Protein AF-A0ABD2MEM7-F1 (afdb_monomer)

Secondary structure (DSSP, 8-state):
--------------PPPPPPPPP-TT--EE---EETTEE---EESSHHHHHHHHHHHS-TTTTT-SEE--STT---EESSHHHHHHHIIIIIS--PPP---PPP----------------S-----------STT-----------S--------------SS----------SSS---EEEEEE--STTTT-EEE-S-B-HHHHHHHHHHHHHHHHHHHHH-TT--HHHH-EEEEEEPTT--B-SGGGHHHHHHHHHHHHHTPPPPS-----------

Nearest PDB structures (foldseek):
  9cc3-assembly1_F  TM=8.478E-01  e=7.680E-07  Homo sapiens
  9cc3-assembly1_E  TM=9.075E-01  e=2.668E-06  Homo sapiens
  9cc3-assembly1_A  TM=9.114E-01  e=4.507E-06  Homo sapiens
  7p09-assembly1_B  TM=8.814E-01  e=4.221E-06  Homo sapiens
  6wys-assembly1_A  TM=8.837E-01  e=1.906E-05  Homo sapiens

Mean predicted aligned error: 18.15 Å

Sequence (279 aa):
MHRAHRRRIEGTLSLPPPAHAPVDPARPFVCHLQRGSELCRAPFRTEHALTTHQGIVHTADERGSPFRCPVPGCLFGSNTERNCERHVQAVHGGFSPPVICLPGEALVMSAVEEGQHFVGDTIVIQARVQRRTKNVDRLTLVGQYDEYATVVLMLQRRGCNGGSCGMGALQLFVGSTFVMEAQVSRRTKNVGRLTLLSTFDEEATTATQNAYVAAFRVLRAQEPENSFFDHNKVVMRTRPGEGCKMGSCGLAAFAAFLSLARGVPLPEKAMSGAIDGVG

Solvent-accessible surface area (backbone atoms only — not comparable to full-atom values): 18351 Å² total; per-residue (Å²): 139,85,86,84,82,80,81,84,82,86,77,80,79,78,72,77,78,78,79,78,74,84,78,51,83,79,27,76,36,60,43,69,47,51,58,88,95,41,68,44,68,60,66,21,74,40,65,70,57,40,55,51,44,47,67,72,77,42,44,19,72,53,64,68,35,84,29,57,45,89,53,89,91,52,59,54,45,23,91,42,61,73,59,30,54,51,45,43,44,73,77,67,36,81,73,68,77,66,81,78,78,73,79,77,86,83,81,90,87,80,91,84,83,90,85,90,87,87,84,77,101,74,86,86,83,85,83,78,90,79,88,72,78,91,90,66,93,77,88,83,86,87,85,87,79,76,90,91,80,88,87,88,81,84,83,79,81,81,80,79,94,73,81,91,81,88,82,76,84,71,71,59,73,81,75,98,63,68,49,72,47,66,44,79,46,92,54,85,77,59,49,56,32,69,44,79,59,60,63,52,41,73,52,23,45,49,11,42,51,31,11,51,52,50,32,50,53,51,41,45,74,76,37,71,86,61,53,50,60,68,72,29,16,40,35,39,28,41,49,91,92,44,61,46,84,45,33,42,46,3,43,38,44,21,52,42,48,45,24,65,66,68,73,43,76,77,73,88,62,70,64,72,32,65,38,74,76,79,126

Foldseek 3Di:
DDDDDDDDDPDDPDDDDPPDDDQDPQFNDFAQFDDPPDGGGDTHNDPVVNVVCCQPVPFCVSVVAPADQPDPPDRHGDVDNVVSVVCCCVPPVQDDDAPAPDDPDDDDDDDDDDDDDDDDDDDDDDDDDDDDDDDDDDDDDDDDDDDDDDDDDDPDDPDDDDDDDDDAFADDDDDLDWGKGKDWDQDQPDQLEEYEDEQEDPLCSVLLVLLLVVLVVVCCVVPVVQCQNRNTYMYMYIDVVSYDHHQQCNVVSNVNNNCVSVVNHDPRDDGTGGRPRDD

pLDDT: mean 70.34, std 26.76, range [24.33, 97.5]

Organism: NCBI:txid157864

InterPro domains:
  IPR013087 Zinc finger C2H2-type [PS50157] (29-63)
  IPR014721 Small ribosomal subunit protein uS5 domain 2-type fold, subgroup [G3DSA:3.30.230.10] (160-279)

Structure (mmCIF, N/CA/C/O backbone):
data_AF-A0ABD2MEM7-F1
#
_entry.id   AF-A0ABD2MEM7-F1
#
loop_
_atom_site.group_PDB
_atom_site.id
_atom_site.type_symbol
_atom_site.label_atom_id
_atom_site.label_alt_id
_atom_site.label_comp_id
_atom_site.label_asym_id
_atom_site.label_entity_id
_atom_site.label_seq_id
_atom_site.pdbx_PDB_ins_code
_atom_site.Cartn_x
_atom_site.Cartn_y
_atom_site.Cartn_z
_atom_site.occupancy
_atom_site.B_iso_or_equiv
_atom_site.auth_seq_id
_atom_site.auth_comp_id
_atom_site.auth_asym_id
_atom_site.auth_atom_id
_atom_site.pdbx_PDB_model_num
ATOM 1 N N . MET A 1 1 ? -63.107 50.938 32.380 1.00 41.91 1 MET A N 1
ATOM 2 C CA . MET A 1 1 ? -62.711 49.590 31.909 1.00 41.91 1 MET A CA 1
ATOM 3 C C . MET A 1 1 ? -61.224 49.392 32.189 1.00 41.91 1 MET A C 1
ATOM 5 O O . MET A 1 1 ? -60.430 50.064 31.549 1.00 41.91 1 MET A O 1
ATOM 9 N N . HIS A 1 2 ? -60.832 48.515 33.119 1.00 38.25 2 HIS A N 1
ATOM 10 C CA . HIS A 1 2 ? -59.414 48.201 33.367 1.00 38.25 2 HIS A CA 1
ATOM 11 C C . HIS A 1 2 ? -59.126 46.736 33.022 1.00 38.25 2 HIS A C 1
ATOM 13 O O . HIS A 1 2 ? -59.725 45.832 33.599 1.00 38.25 2 HIS A O 1
ATOM 19 N N . ARG A 1 3 ? -58.214 46.499 32.070 1.00 45.44 3 ARG A N 1
ATOM 20 C CA . ARG A 1 3 ? -57.712 45.155 31.745 1.00 45.44 3 ARG A CA 1
ATOM 21 C C . ARG A 1 3 ? -56.568 44.799 32.694 1.00 45.44 3 ARG A C 1
ATOM 23 O O . ARG A 1 3 ? -55.526 45.448 32.671 1.00 45.44 3 ARG A O 1
ATOM 30 N N . ALA A 1 4 ? -56.748 43.754 33.495 1.00 49.12 4 ALA A N 1
ATOM 31 C CA . ALA A 1 4 ? -55.691 43.217 34.345 1.00 49.12 4 ALA A CA 1
ATOM 32 C C . ALA A 1 4 ? -54.714 42.359 33.518 1.00 49.12 4 ALA A C 1
ATOM 34 O O . ALA A 1 4 ? -55.082 41.295 33.017 1.00 49.12 4 ALA A O 1
ATOM 35 N N . HIS A 1 5 ? -53.458 42.795 33.400 1.00 48.34 5 HIS A N 1
ATOM 36 C CA . HIS A 1 5 ? -52.389 41.983 32.813 1.00 48.34 5 HIS A CA 1
ATOM 37 C C . HIS A 1 5 ? -51.949 40.886 33.794 1.00 48.34 5 HIS A C 1
ATOM 39 O O . HIS A 1 5 ? -51.222 41.150 34.752 1.00 48.34 5 HIS A O 1
ATOM 45 N N . ARG A 1 6 ? -52.336 39.632 33.530 1.00 52.81 6 ARG A N 1
ATOM 46 C CA . ARG A 1 6 ? -51.718 38.469 34.185 1.00 52.81 6 ARG A CA 1
ATOM 47 C C . ARG A 1 6 ? -50.296 38.291 33.645 1.00 52.81 6 ARG A C 1
ATOM 49 O O . ARG A 1 6 ? -50.125 37.943 32.480 1.00 52.81 6 ARG A O 1
ATOM 56 N N . ARG A 1 7 ? -49.279 38.512 34.484 1.00 55.44 7 ARG A N 1
ATOM 57 C CA . ARG A 1 7 ? -47.896 38.121 34.168 1.00 55.44 7 ARG A CA 1
ATOM 58 C C . ARG A 1 7 ? -47.779 36.600 34.287 1.00 55.44 7 ARG A C 1
ATOM 60 O O . ARG A 1 7 ? -48.081 36.045 35.340 1.00 55.44 7 ARG A O 1
ATOM 67 N N . ARG A 1 8 ? -47.359 35.935 33.211 1.00 58.75 8 ARG A N 1
ATOM 68 C CA . ARG A 1 8 ? -47.038 34.504 33.209 1.00 58.75 8 ARG A CA 1
ATOM 69 C C . ARG A 1 8 ? -45.629 34.347 33.782 1.00 58.75 8 ARG A C 1
ATOM 71 O O . ARG A 1 8 ? -44.685 34.877 33.207 1.00 58.75 8 ARG A O 1
ATOM 78 N N . ILE A 1 9 ? -45.501 33.688 34.930 1.00 52.19 9 ILE A N 1
ATOM 79 C CA . ILE A 1 9 ? -44.200 33.367 35.525 1.00 52.19 9 ILE A CA 1
ATOM 80 C C . ILE A 1 9 ? -43.818 31.979 35.017 1.00 52.19 9 ILE A C 1
ATOM 82 O O . ILE A 1 9 ? -44.353 30.975 35.483 1.00 52.19 9 ILE A O 1
ATOM 86 N N . GLU A 1 10 ? -42.931 31.926 34.028 1.00 54.84 10 GLU A N 1
ATOM 87 C CA . GLU A 1 10 ? -42.377 30.673 33.514 1.00 54.84 10 GLU A CA 1
ATOM 88 C C . GLU A 1 10 ? -41.193 30.269 34.402 1.00 54.84 10 GLU A C 1
ATOM 90 O O . GLU A 1 10 ? -40.049 30.654 34.182 1.00 54.84 10 GLU A O 1
ATOM 95 N N . GLY A 1 11 ? -41.507 29.559 35.490 1.00 50.97 11 GLY A N 1
ATOM 96 C CA . GLY A 1 11 ? -40.520 29.047 36.435 1.00 50.97 11 GLY A CA 1
ATOM 97 C C . GLY A 1 11 ? -39.860 27.774 35.915 1.00 50.97 11 GLY A C 1
ATOM 98 O O . GLY A 1 11 ? -40.415 26.686 36.064 1.00 50.97 11 GLY A O 1
ATOM 99 N N . THR A 1 12 ? -38.672 27.899 35.327 1.00 50.09 12 THR A N 1
ATOM 100 C CA . THR A 1 12 ? -37.869 26.752 34.885 1.00 50.09 12 THR A CA 1
ATOM 101 C C . THR A 1 12 ? -37.338 25.982 36.097 1.00 50.09 12 THR A C 1
ATOM 103 O O . THR A 1 12 ? -36.385 26.405 36.749 1.00 50.09 12 THR A O 1
ATOM 106 N N . LEU A 1 13 ? -37.953 24.839 36.410 1.00 44.22 13 LEU A N 1
ATOM 107 C CA . LEU A 1 13 ? -37.459 23.915 37.431 1.00 44.22 13 LEU A CA 1
ATOM 108 C C . LEU A 1 13 ? -36.188 23.217 36.926 1.00 44.22 13 LEU A C 1
ATOM 110 O O . LEU A 1 13 ? -36.263 22.190 36.252 1.00 44.22 13 LEU A O 1
ATOM 114 N N . SER A 1 14 ? -35.018 23.763 37.264 1.00 50.91 14 SER A N 1
ATOM 115 C CA . SER A 1 14 ? -33.750 23.043 37.113 1.00 50.91 14 SER A CA 1
ATOM 116 C C . SER A 1 14 ? -33.772 21.793 37.986 1.00 50.91 14 SER A C 1
ATOM 118 O O . SER A 1 14 ? -33.697 21.881 39.213 1.00 50.91 14 SER A O 1
ATOM 120 N N . LEU A 1 15 ? -33.858 20.624 37.351 1.00 54.31 15 LEU A N 1
ATOM 121 C CA . LEU A 1 15 ? -33.596 19.357 38.024 1.00 54.31 15 LEU A CA 1
ATOM 122 C C . LEU A 1 15 ? -32.158 19.370 38.574 1.00 54.31 15 LEU A C 1
ATOM 124 O O . LEU A 1 15 ? -31.258 19.872 37.892 1.00 54.31 15 LEU A O 1
ATOM 128 N N . PRO A 1 16 ? -31.915 18.830 39.783 1.00 71.50 16 PRO A N 1
ATOM 129 C CA . PRO A 1 16 ? -30.556 18.679 40.285 1.00 71.50 16 PRO A CA 1
ATOM 130 C C . PRO A 1 16 ? -29.744 17.808 39.311 1.00 71.50 16 PRO A C 1
ATOM 132 O O . PRO A 1 16 ? -30.301 16.872 38.726 1.00 71.50 16 PRO A O 1
ATOM 135 N N . PRO A 1 17 ? -28.443 18.094 39.113 1.00 66.12 17 PRO A N 1
ATOM 136 C CA . PRO A 1 17 ? -27.613 17.312 38.207 1.00 66.12 17 PRO A CA 1
ATOM 137 C C . PRO A 1 17 ? -27.628 15.832 38.624 1.00 66.12 17 PRO A C 1
ATOM 139 O O . PRO A 1 17 ? -27.595 15.538 39.824 1.00 66.12 17 PRO A O 1
ATOM 142 N N . PRO A 1 18 ? -27.688 14.889 37.665 1.00 68.56 18 PRO A N 1
ATOM 143 C CA . PRO A 1 18 ? -27.765 13.470 37.978 1.00 68.56 18 PRO A CA 1
ATOM 144 C C . PRO A 1 18 ? -26.542 13.057 38.797 1.00 68.56 18 PRO A C 1
ATOM 146 O O . PRO A 1 18 ? -25.407 13.314 38.389 1.00 68.56 18 PRO A O 1
ATOM 149 N N . ALA A 1 19 ? -26.787 12.414 39.943 1.00 72.75 19 ALA A N 1
ATOM 150 C CA . ALA A 1 19 ? -25.736 11.976 40.851 1.00 72.75 19 ALA A CA 1
ATOM 151 C C . ALA A 1 19 ? -24.664 11.183 40.088 1.00 72.75 19 ALA A C 1
ATOM 153 O O . ALA A 1 19 ? -24.972 10.239 39.354 1.00 72.75 19 ALA A O 1
ATOM 154 N N . HIS A 1 20 ? -23.403 11.591 40.239 1.00 70.94 20 HIS A N 1
ATOM 155 C CA . HIS A 1 20 ? -22.287 10.915 39.590 1.00 70.94 20 HIS A CA 1
ATOM 156 C C . HIS A 1 20 ? -22.245 9.454 40.049 1.00 70.94 20 HIS A C 1
ATOM 158 O O . HIS A 1 20 ? -22.280 9.173 41.247 1.00 70.94 20 HIS A O 1
ATOM 164 N N . ALA A 1 21 ? -22.179 8.526 39.091 1.00 72.00 21 ALA A N 1
ATOM 165 C CA . ALA A 1 21 ? -22.025 7.111 39.401 1.00 72.00 21 ALA A CA 1
ATOM 166 C C . ALA A 1 21 ? -20.746 6.904 40.238 1.00 72.00 21 ALA A C 1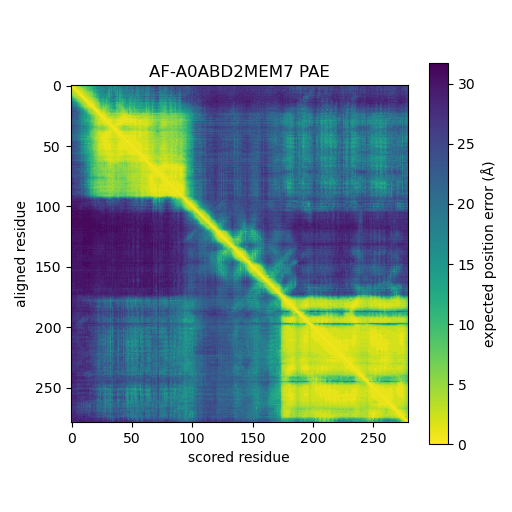
ATOM 168 O O . ALA A 1 21 ? -19.737 7.557 39.949 1.00 72.00 21 ALA A O 1
ATOM 169 N N . PRO A 1 22 ? -20.767 6.027 41.260 1.00 76.94 22 PRO A N 1
ATOM 170 C CA . PRO A 1 22 ? -19.609 5.805 42.115 1.00 76.94 22 PRO A CA 1
ATOM 171 C C . PRO A 1 22 ? -18.414 5.343 41.276 1.00 76.94 22 PRO A C 1
ATOM 173 O O . PRO A 1 22 ? -18.514 4.390 40.501 1.00 76.94 22 PRO A O 1
ATOM 176 N N . VAL A 1 23 ? -17.287 6.042 41.420 1.00 81.75 23 VAL A N 1
ATOM 177 C CA . VAL A 1 23 ? -16.048 5.725 40.704 1.00 81.75 23 VAL A CA 1
ATOM 178 C C . VAL A 1 23 ? -15.498 4.406 41.244 1.00 81.75 23 VAL A C 1
ATOM 180 O O . VAL A 1 23 ? -15.212 4.300 42.435 1.00 81.75 23 VAL A O 1
ATOM 183 N N . ASP A 1 24 ? -15.339 3.408 40.372 1.00 88.56 24 ASP A N 1
ATOM 184 C CA . ASP A 1 24 ? -14.645 2.158 40.700 1.00 88.56 24 ASP A CA 1
ATOM 185 C C . ASP A 1 24 ? -13.180 2.485 41.057 1.00 88.56 24 ASP A C 1
ATOM 187 O O . ASP A 1 24 ? -12.435 2.929 40.176 1.00 88.56 24 ASP A O 1
ATOM 191 N N . 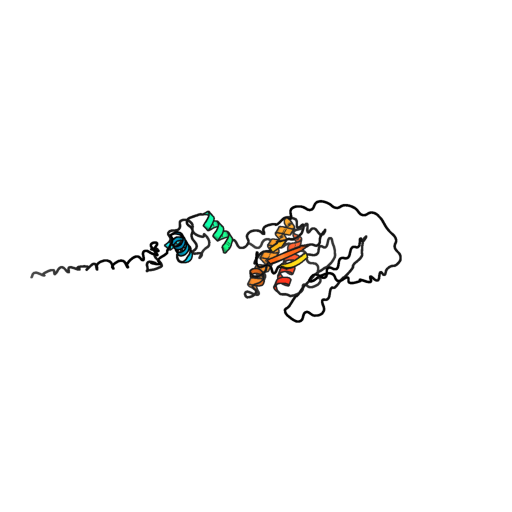PRO A 1 25 ? -12.724 2.276 42.310 1.00 91.06 25 PRO A N 1
ATOM 192 C CA . PRO A 1 25 ? -11.354 2.598 42.707 1.00 91.06 25 PRO A CA 1
ATOM 193 C C . PRO A 1 25 ? -10.309 1.746 41.971 1.00 91.06 25 PRO A C 1
ATOM 195 O O . PRO A 1 25 ? -9.148 2.143 41.894 1.00 91.06 25 PRO A O 1
ATOM 198 N N . ALA A 1 26 ? -10.695 0.611 41.374 1.00 94.69 26 ALA A N 1
ATOM 199 C CA . ALA A 1 26 ? -9.817 -0.167 40.505 1.00 94.69 26 ALA A CA 1
ATOM 200 C C . ALA A 1 26 ? -9.675 0.433 39.090 1.00 94.69 26 ALA A C 1
ATOM 202 O O . ALA A 1 26 ? -8.865 -0.063 38.303 1.00 94.69 26 ALA A O 1
ATOM 203 N N . ARG A 1 27 ? -10.464 1.458 38.733 1.00 94.25 27 ARG A N 1
ATOM 204 C CA . ARG A 1 27 ? -10.484 2.113 37.413 1.00 94.25 27 ARG A CA 1
ATOM 205 C C . ARG A 1 27 ? -10.678 3.641 37.516 1.00 94.25 27 ARG A C 1
ATOM 207 O O . ARG A 1 27 ? -11.672 4.165 37.009 1.00 94.25 27 ARG A O 1
ATOM 214 N N . PRO A 1 28 ? -9.738 4.374 38.139 1.00 95.38 28 PRO A N 1
ATOM 215 C CA . PRO A 1 28 ? -9.916 5.798 38.433 1.00 95.38 28 PRO A CA 1
ATOM 216 C C . PRO A 1 28 ? -9.895 6.708 37.191 1.00 95.38 28 PRO A C 1
ATOM 218 O O . PRO A 1 28 ? -10.312 7.860 37.277 1.00 95.38 28 PRO A O 1
ATOM 221 N N . PHE A 1 29 ? -9.424 6.225 36.036 1.00 96.75 29 PHE A N 1
ATOM 222 C CA . PHE A 1 29 ? -9.315 7.017 34.809 1.00 96.75 29 PHE A CA 1
ATOM 223 C C . PHE A 1 29 ? -10.563 6.832 33.945 1.00 96.75 29 PHE A C 1
ATOM 225 O O . PHE A 1 29 ? -10.752 5.770 33.355 1.00 96.75 29 PHE A O 1
ATOM 232 N N . VAL A 1 30 ? -11.410 7.852 33.833 1.00 95.81 30 VAL A N 1
ATOM 233 C CA . VAL A 1 30 ? -12.661 7.780 33.062 1.00 95.81 30 VAL A CA 1
ATOM 234 C C . VAL A 1 30 ? -12.564 8.683 31.833 1.00 95.81 30 VAL A C 1
ATOM 236 O O . VAL A 1 30 ? -12.124 9.826 31.927 1.00 95.81 30 VAL A O 1
ATOM 239 N N . CYS A 1 31 ? -12.957 8.182 30.658 1.00 96.19 31 CYS A N 1
ATOM 240 C CA . CYS A 1 31 ? -13.095 9.045 29.485 1.00 96.19 31 CYS A CA 1
ATOM 241 C C . CYS A 1 31 ? -14.273 10.001 29.689 1.00 96.19 31 CYS A C 1
ATOM 243 O O . CYS A 1 31 ? -15.309 9.581 30.193 1.00 96.19 31 CYS A O 1
ATOM 245 N N . HIS A 1 32 ? -14.122 11.262 29.282 1.00 95.94 32 HIS A N 1
ATOM 246 C CA . HIS A 1 32 ? -15.164 12.294 29.361 1.00 95.94 32 HIS A CA 1
ATOM 247 C C . HIS A 1 32 ? -15.372 13.031 28.030 1.00 95.94 32 HIS A C 1
ATOM 249 O O . HIS A 1 32 ? -15.999 14.086 27.996 1.00 95.94 32 HIS A O 1
ATOM 255 N N . LEU A 1 33 ? -14.838 12.493 26.930 1.00 94.69 33 LEU A N 1
ATOM 256 C CA . LEU A 1 33 ? -15.015 13.085 25.607 1.00 94.69 33 LEU A CA 1
ATOM 257 C C . LEU A 1 33 ? -16.443 12.866 25.107 1.00 94.69 33 LEU A C 1
ATOM 259 O O . LEU A 1 33 ? -17.032 11.795 25.288 1.00 94.69 33 LEU A O 1
ATOM 263 N N . GLN A 1 34 ? -16.985 13.889 24.459 1.00 93.62 34 GLN A N 1
ATOM 264 C CA . GLN A 1 34 ? -18.294 13.829 23.832 1.00 93.62 34 GLN A CA 1
ATOM 265 C C . GLN A 1 34 ? -18.213 13.036 22.521 1.00 93.62 34 GLN A C 1
ATOM 267 O O . GLN A 1 34 ? -17.276 13.205 21.747 1.00 93.62 34 GLN A O 1
ATOM 272 N N . ARG A 1 35 ? -19.194 12.164 22.284 1.00 88.94 35 ARG A N 1
ATOM 273 C CA . ARG A 1 35 ? -19.358 11.368 21.066 1.00 88.94 35 ARG A CA 1
ATOM 274 C C . ARG A 1 35 ? -20.781 11.562 20.555 1.00 88.94 35 ARG A C 1
ATOM 276 O O . ARG A 1 35 ? -21.730 10.986 21.085 1.00 88.94 35 ARG A O 1
ATOM 283 N N . GLY A 1 36 ? -20.945 12.441 19.569 1.00 87.69 36 GLY A N 1
ATOM 284 C CA . GLY A 1 36 ? -22.266 12.933 19.167 1.00 87.69 36 GLY A CA 1
ATOM 285 C C . GLY A 1 36 ? -22.967 13.692 20.305 1.00 87.69 36 GLY A C 1
ATOM 286 O O . GLY A 1 36 ? -22.451 14.692 20.800 1.00 87.69 36 GLY A O 1
ATOM 287 N N . SER A 1 37 ? -24.147 13.233 20.727 1.00 89.31 37 SER A N 1
ATOM 288 C CA . SER A 1 37 ? -24.930 13.839 21.817 1.00 89.31 37 SER A CA 1
ATOM 289 C C . SER A 1 37 ? -24.602 13.301 23.215 1.00 89.31 37 SER A C 1
ATOM 291 O O . SER A 1 37 ? -25.143 13.809 24.194 1.00 89.31 37 SER A O 1
ATOM 293 N N . GLU A 1 38 ? -23.752 12.278 23.334 1.00 94.06 38 GLU A N 1
ATOM 294 C CA . GLU A 1 38 ? -23.491 11.588 24.601 1.00 94.06 38 GLU A CA 1
ATOM 295 C C . GLU A 1 38 ? -22.049 11.779 25.074 1.00 94.06 38 GLU A C 1
ATOM 297 O O . GLU A 1 38 ? -21.113 11.862 24.281 1.00 94.06 38 GLU A O 1
ATOM 302 N N . LEU A 1 39 ? -21.849 11.820 26.392 1.00 94.62 39 LEU A N 1
ATOM 303 C CA . LEU A 1 39 ? -20.513 11.757 26.981 1.00 94.62 39 LEU A CA 1
ATOM 304 C C . LEU A 1 39 ? -20.074 10.298 27.062 1.00 94.62 39 LEU A C 1
ATOM 306 O O . LEU A 1 39 ? -20.748 9.485 27.701 1.00 94.62 39 LEU A O 1
ATOM 310 N N . CYS A 1 40 ? -18.905 9.976 26.506 1.00 95.31 40 CYS A N 1
ATOM 311 C CA . CYS A 1 40 ? -18.233 8.740 26.877 1.00 95.31 40 CYS A CA 1
ATOM 312 C C . CYS A 1 40 ? -17.980 8.748 28.394 1.00 95.31 40 CYS A C 1
ATOM 314 O O . CYS A 1 40 ? -17.749 9.801 28.991 1.00 95.31 40 CYS A O 1
ATOM 316 N N . ARG A 1 41 ? -18.079 7.571 29.020 1.00 95.56 41 ARG A N 1
ATOM 317 C CA . ARG A 1 41 ? -17.822 7.335 30.454 1.00 95.56 41 ARG A CA 1
ATOM 318 C C . ARG A 1 41 ? -17.074 6.018 30.688 1.00 95.56 41 ARG A C 1
ATOM 320 O O . ARG A 1 41 ? -17.238 5.378 31.722 1.00 95.56 41 ARG A O 1
ATOM 327 N N . ALA A 1 42 ? -16.294 5.571 29.703 1.00 95.19 42 ALA A N 1
ATOM 328 C CA . ALA A 1 42 ? -15.551 4.316 29.785 1.00 95.19 42 ALA A CA 1
ATOM 329 C C . ALA A 1 42 ? -14.459 4.394 30.882 1.00 95.19 42 ALA A C 1
ATOM 331 O O . ALA A 1 42 ? -13.649 5.324 30.833 1.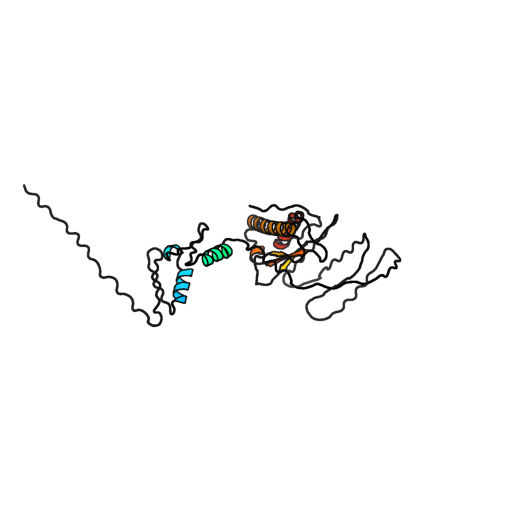00 95.19 42 ALA A O 1
ATOM 332 N N . PRO A 1 43 ? -14.422 3.459 31.858 1.00 96.19 43 PRO A N 1
ATOM 333 C CA . PRO A 1 43 ? -13.458 3.479 32.956 1.00 96.19 43 PRO A CA 1
ATOM 33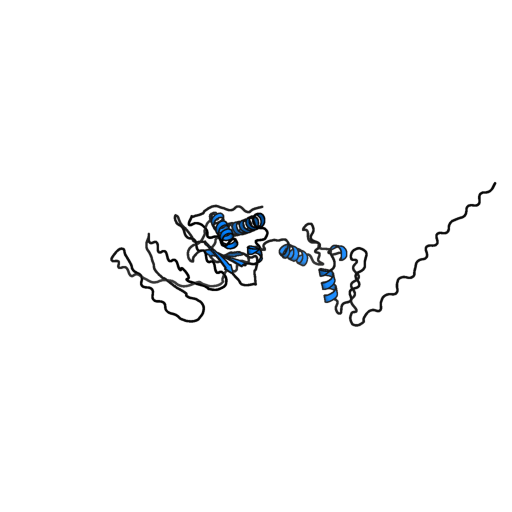4 C C . PRO A 1 43 ? -12.249 2.557 32.703 1.00 96.19 43 PRO A C 1
ATOM 336 O O . PRO A 1 43 ? -12.391 1.390 32.314 1.00 96.19 43 PRO A O 1
ATOM 339 N N . PHE A 1 44 ? -11.052 3.060 33.002 1.00 96.56 44 PHE A N 1
ATOM 340 C CA . PHE A 1 44 ? -9.753 2.441 32.732 1.00 96.56 44 PHE A CA 1
ATOM 341 C C . PHE A 1 44 ? -8.885 2.335 33.988 1.00 96.56 44 PHE A C 1
ATOM 343 O O . PHE A 1 44 ? -8.903 3.192 34.870 1.00 96.56 44 PHE A O 1
ATOM 350 N N . ARG A 1 45 ? -8.072 1.272 34.042 1.00 96.75 45 ARG A N 1
ATOM 351 C CA . ARG A 1 45 ? -7.116 1.017 35.135 1.00 96.75 45 ARG A CA 1
ATOM 352 C C . ARG A 1 45 ? -5.889 1.932 35.101 1.00 96.75 45 ARG A C 1
ATOM 354 O O . ARG A 1 45 ? -5.250 2.120 36.127 1.00 96.75 45 ARG A O 1
ATOM 361 N N . THR A 1 46 ? -5.536 2.454 33.927 1.00 96.69 46 THR A N 1
ATOM 362 C CA . THR A 1 46 ? -4.333 3.266 33.707 1.00 96.69 46 THR A CA 1
ATOM 363 C C . THR A 1 46 ? -4.615 4.401 32.728 1.00 96.69 46 THR A C 1
ATOM 365 O O . THR A 1 46 ? -5.425 4.257 31.810 1.00 96.69 46 THR A O 1
ATOM 368 N N . GLU A 1 47 ? -3.892 5.507 32.886 1.00 96.38 47 GLU A N 1
ATOM 369 C CA . GLU A 1 47 ? -3.945 6.662 31.984 1.00 96.38 47 GLU A CA 1
ATOM 370 C C . GLU A 1 47 ? -3.612 6.276 30.534 1.00 96.38 47 GLU A C 1
ATOM 372 O O . GLU A 1 47 ? -4.340 6.630 29.613 1.00 96.38 47 GLU A O 1
ATOM 377 N N . HIS A 1 48 ? -2.587 5.442 30.321 1.00 95.06 48 HIS A N 1
ATOM 378 C CA . HIS A 1 48 ? -2.212 4.973 28.983 1.00 95.06 48 HIS A CA 1
ATOM 379 C C . HIS A 1 48 ? -3.351 4.221 28.264 1.00 95.06 48 HIS A C 1
ATOM 381 O O . HIS A 1 48 ? -3.523 4.363 27.050 1.00 95.06 48 HIS A O 1
ATOM 387 N N . ALA A 1 49 ? -4.161 3.449 29.000 1.00 96.00 49 ALA A N 1
ATOM 388 C CA . ALA A 1 49 ? -5.325 2.772 28.433 1.00 96.00 49 ALA A CA 1
ATOM 389 C C . ALA A 1 49 ? -6.443 3.765 28.071 1.00 96.00 49 ALA A C 1
ATOM 391 O O . ALA A 1 49 ? -7.064 3.610 27.018 1.00 96.00 49 ALA A O 1
ATOM 392 N N . LEU A 1 50 ? -6.642 4.815 28.877 1.00 96.19 50 LEU A N 1
ATOM 393 C CA . LEU A 1 50 ? -7.539 5.926 28.550 1.00 96.19 50 LEU A CA 1
ATOM 394 C C . LEU A 1 50 ? -7.076 6.663 27.280 1.00 96.19 50 LEU A C 1
ATOM 396 O O . LEU A 1 50 ? -7.865 6.802 26.348 1.00 96.19 50 LEU A O 1
ATOM 400 N N . THR A 1 51 ? -5.805 7.066 27.183 1.00 92.31 51 THR A N 1
ATOM 401 C CA . THR A 1 51 ? -5.253 7.729 25.984 1.00 92.31 51 THR A CA 1
ATOM 402 C C . THR A 1 51 ? -5.388 6.854 24.734 1.00 92.31 51 THR A C 1
ATOM 404 O O . THR A 1 51 ? -5.751 7.339 23.663 1.00 92.31 51 THR A O 1
ATOM 407 N N . THR A 1 52 ? -5.152 5.545 24.865 1.00 91.94 52 THR A N 1
ATOM 408 C CA . THR A 1 52 ? -5.316 4.581 23.764 1.00 91.94 52 THR A CA 1
ATOM 409 C C . THR A 1 52 ? -6.778 4.464 23.332 1.00 91.94 52 THR A C 1
ATOM 411 O O . THR A 1 52 ? -7.073 4.516 22.140 1.00 91.94 52 THR A O 1
ATOM 414 N N . HIS A 1 53 ? -7.713 4.377 24.283 1.00 94.69 53 HIS A N 1
ATOM 415 C CA . HIS A 1 53 ? -9.148 4.401 24.000 1.00 94.69 53 HIS A CA 1
ATOM 416 C C . HIS A 1 53 ? -9.572 5.691 23.289 1.00 94.69 53 HIS A C 1
ATOM 418 O O . HIS A 1 53 ? -10.274 5.618 22.282 1.00 94.69 53 HIS A O 1
ATOM 424 N N . GLN A 1 54 ? -9.115 6.854 23.760 1.00 93.75 54 GLN A N 1
ATOM 425 C CA . GLN A 1 54 ? -9.382 8.139 23.113 1.00 93.75 54 GLN A CA 1
ATOM 426 C C . GLN A 1 54 ? -8.878 8.147 21.663 1.00 93.75 54 GLN A C 1
ATOM 428 O O . GLN A 1 54 ? -9.603 8.571 20.769 1.00 93.75 54 GLN A O 1
ATOM 433 N N . GLY A 1 55 ? -7.677 7.621 21.405 1.00 87.25 55 GLY A N 1
ATOM 434 C CA . GLY A 1 55 ? -7.113 7.523 20.055 1.00 87.25 55 GLY A CA 1
ATOM 435 C C . GLY A 1 55 ? -7.873 6.603 19.088 1.00 87.25 55 GLY A C 1
ATOM 436 O O . GLY A 1 55 ? -7.782 6.815 17.880 1.00 87.25 55 GLY A O 1
ATOM 437 N N . ILE A 1 56 ? -8.607 5.606 19.599 1.00 88.25 56 ILE A N 1
ATOM 438 C CA . ILE A 1 56 ? -9.315 4.586 18.802 1.00 88.25 56 ILE A CA 1
ATOM 439 C C . ILE A 1 56 ? -10.810 4.898 18.647 1.00 88.25 56 ILE A C 1
ATOM 441 O O . ILE A 1 56 ? -11.370 4.699 17.574 1.00 88.25 56 ILE A O 1
ATOM 445 N N . VAL A 1 57 ? -11.471 5.336 19.721 1.00 92.25 57 VAL A N 1
ATOM 446 C CA . VAL A 1 57 ? -12.939 5.468 19.786 1.00 92.25 57 VAL A CA 1
ATOM 447 C C . VAL A 1 57 ? -13.415 6.879 19.443 1.00 92.25 57 VAL A C 1
ATOM 449 O O . VAL A 1 57 ? -14.551 7.028 18.993 1.00 92.25 57 VAL A O 1
ATOM 452 N N . HIS A 1 58 ? -12.559 7.889 19.625 1.00 92.50 58 HIS A N 1
ATOM 453 C CA . HIS A 1 58 ? -12.906 9.292 19.420 1.00 92.50 58 HIS A CA 1
ATOM 454 C C . HIS A 1 58 ? -12.186 9.911 18.218 1.00 92.50 58 HIS A C 1
ATOM 456 O O . HIS A 1 58 ? -10.986 9.702 17.988 1.00 92.50 58 HIS A O 1
ATOM 462 N N . THR A 1 59 ? -12.920 10.722 17.458 1.00 90.62 59 THR A N 1
ATOM 463 C CA . THR A 1 59 ? -12.381 11.426 16.283 1.00 90.62 59 THR A CA 1
ATOM 464 C C . THR A 1 59 ? -11.343 12.483 16.684 1.00 90.62 59 THR A C 1
ATOM 466 O O . THR A 1 59 ? -11.175 12.804 17.865 1.00 90.62 59 THR A O 1
ATOM 469 N N . ALA A 1 60 ? -10.613 13.027 15.706 1.00 89.56 60 ALA A N 1
ATOM 470 C CA . ALA A 1 60 ? -9.727 14.174 15.922 1.00 89.56 60 ALA A CA 1
ATOM 471 C C . ALA A 1 60 ? -10.457 15.358 16.588 1.00 89.56 60 ALA A C 1
ATOM 473 O O . ALA A 1 60 ? -9.926 15.985 17.507 1.00 89.56 60 ALA A O 1
ATOM 474 N N . ASP A 1 61 ? -11.678 15.620 16.123 1.00 89.81 61 ASP A N 1
ATOM 475 C CA . ASP A 1 61 ? -12.548 16.727 16.509 1.00 89.81 61 ASP A CA 1
ATOM 476 C C . ASP A 1 61 ? -13.066 16.579 17.940 1.00 89.81 61 ASP A C 1
ATOM 478 O O . ASP A 1 61 ? -12.903 17.494 18.742 1.00 89.81 61 ASP A O 1
ATOM 482 N N . GLU A 1 62 ? -13.589 15.400 18.290 1.00 92.31 62 GLU A N 1
ATOM 483 C CA . GLU A 1 62 ? -14.048 15.075 19.651 1.00 92.31 62 GLU A CA 1
ATOM 484 C C . GLU A 1 62 ? -12.923 15.176 20.691 1.00 92.31 62 GLU A C 1
ATOM 486 O O . GLU A 1 62 ? -13.167 15.486 21.856 1.00 92.31 62 GLU A O 1
ATOM 491 N N . ARG A 1 63 ? -11.676 14.927 20.271 1.00 91.62 63 ARG A N 1
ATOM 492 C CA . ARG A 1 63 ? -10.472 15.054 21.105 1.00 91.62 63 ARG A CA 1
ATOM 493 C C . ARG A 1 63 ? -9.896 16.467 21.182 1.00 91.62 63 ARG A C 1
ATOM 495 O O . ARG A 1 63 ? -8.964 16.667 21.956 1.00 91.62 63 ARG A O 1
ATOM 502 N N . GLY A 1 64 ? -10.345 17.408 20.348 1.00 91.69 64 GLY A N 1
ATOM 503 C CA . GLY A 1 64 ? -9.666 18.698 20.179 1.00 91.69 64 GLY A CA 1
ATOM 504 C C . GLY A 1 64 ? -8.205 18.553 19.723 1.00 91.69 64 GLY A C 1
ATOM 505 O O . GLY A 1 64 ? -7.346 19.324 20.142 1.00 91.69 64 GLY A O 1
ATOM 506 N N . SER A 1 65 ? -7.892 17.531 18.913 1.00 90.81 65 SER A N 1
ATOM 507 C CA . SER A 1 65 ? -6.511 17.234 18.505 1.00 90.81 65 SER A CA 1
ATOM 508 C C . SER A 1 65 ? -5.948 18.349 17.605 1.00 90.81 65 SER A C 1
ATOM 510 O O . SER A 1 65 ? -6.567 18.639 16.578 1.00 90.81 65 SER A O 1
ATOM 512 N N . PRO A 1 66 ? -4.777 18.941 17.925 1.00 94.19 66 PRO A N 1
ATOM 513 C CA . PRO A 1 66 ? -4.212 20.044 17.145 1.00 94.19 66 PRO A CA 1
ATOM 514 C C . PRO A 1 66 ? -3.722 19.612 15.756 1.00 94.19 66 PRO A C 1
ATOM 516 O O . PRO A 1 66 ? -3.793 20.399 14.817 1.00 94.19 66 PRO A O 1
ATOM 519 N N . PHE A 1 67 ? -3.274 18.362 15.597 1.00 95.12 67 PHE A N 1
ATOM 520 C CA . PHE A 1 67 ? -2.801 17.832 14.317 1.00 95.12 67 PHE A CA 1
ATOM 521 C C . PHE A 1 67 ? -3.836 16.864 13.741 1.00 95.12 67 PHE A C 1
ATOM 523 O O . PHE A 1 67 ? -4.061 15.780 14.284 1.00 95.12 67 PHE A O 1
ATOM 530 N N . ARG A 1 68 ? -4.475 17.261 12.639 1.00 95.25 68 ARG A N 1
ATOM 531 C CA . ARG A 1 68 ? -5.473 16.467 11.905 1.00 95.25 68 ARG A CA 1
ATOM 532 C C . ARG A 1 68 ? -4.853 15.871 10.648 1.00 95.25 68 ARG A C 1
ATOM 534 O O . ARG A 1 68 ? -3.924 16.453 10.090 1.00 95.25 68 ARG A O 1
ATOM 541 N N . CYS A 1 69 ? -5.374 14.738 10.187 1.00 94.62 69 CYS A N 1
ATOM 542 C CA . CYS A 1 69 ? -4.995 14.216 8.880 1.00 94.62 69 CYS A CA 1
ATOM 543 C C . CYS A 1 69 ? -5.475 15.180 7.771 1.00 94.62 69 CYS A C 1
ATOM 545 O O . CYS A 1 69 ? -6.656 15.527 7.762 1.00 94.62 69 CYS A O 1
ATOM 547 N N . PRO A 1 70 ? -4.611 15.612 6.832 1.00 95.12 70 PRO A N 1
ATOM 548 C CA . PRO A 1 70 ? -4.993 16.524 5.750 1.00 95.12 70 PRO A CA 1
ATOM 549 C C . PRO A 1 70 ? -5.834 15.858 4.647 1.00 95.12 70 PRO A C 1
ATOM 551 O O . PRO A 1 70 ? -6.294 16.541 3.736 1.00 95.12 70 PRO A O 1
ATOM 554 N N . VAL A 1 71 ? -6.019 14.533 4.686 1.00 91.94 71 VAL A N 1
ATOM 555 C CA . VAL A 1 71 ? -6.735 13.789 3.642 1.00 91.94 71 VAL A CA 1
ATOM 556 C C . VAL A 1 71 ? -8.252 13.895 3.850 1.00 91.94 71 VAL A C 1
ATOM 558 O O . VAL A 1 71 ? -8.740 13.483 4.907 1.00 91.94 71 VAL A O 1
ATOM 561 N N . PRO A 1 72 ? -9.021 14.401 2.862 1.00 91.75 72 PRO A N 1
ATOM 562 C CA . PRO A 1 72 ? -10.468 14.561 2.985 1.00 91.75 72 PRO A CA 1
ATOM 563 C C . PRO A 1 72 ? -11.176 13.262 3.386 1.00 91.75 72 PRO A C 1
ATOM 565 O O . PRO A 1 72 ? -10.968 12.211 2.784 1.00 91.75 72 PRO A O 1
ATOM 568 N N . GLY A 1 73 ? -12.022 13.340 4.416 1.00 88.50 73 GLY A N 1
ATOM 569 C CA . GLY A 1 73 ? -12.761 12.195 4.955 1.00 88.50 73 GLY A CA 1
ATOM 570 C C . GLY A 1 73 ? -12.001 11.338 5.977 1.00 88.50 73 GLY A C 1
ATOM 571 O O . GLY A 1 73 ? -12.622 10.486 6.611 1.00 88.50 73 GLY A O 1
ATOM 572 N N . CYS A 1 74 ? -10.700 11.558 6.207 1.00 90.00 74 CYS A N 1
ATOM 573 C CA . CYS A 1 74 ? -9.988 10.862 7.277 1.00 90.00 74 CYS A CA 1
ATOM 574 C C . CYS A 1 74 ? -10.232 11.532 8.639 1.00 90.00 74 CYS A C 1
ATOM 576 O O . CYS A 1 74 ? -9.878 12.687 8.853 1.00 90.00 74 CYS A O 1
ATOM 578 N N . LEU A 1 75 ? -10.796 10.784 9.592 1.00 90.25 75 LEU A N 1
ATOM 579 C CA . LEU A 1 75 ? -11.112 11.271 10.946 1.00 90.25 75 LEU A CA 1
ATOM 580 C C . LEU A 1 75 ? -9.937 11.162 11.941 1.00 90.25 75 LEU A C 1
ATOM 582 O O . LEU A 1 75 ? -10.119 11.363 13.147 1.00 90.25 75 LEU A O 1
ATOM 586 N N . PHE A 1 76 ? -8.739 10.804 11.464 1.00 89.69 76 PHE A N 1
ATOM 587 C CA . PHE A 1 76 ? -7.561 10.634 12.310 1.00 89.69 76 PHE A CA 1
ATOM 588 C C . PHE A 1 76 ? -7.004 11.978 12.792 1.00 89.69 76 PHE A C 1
ATOM 590 O O . PHE A 1 76 ? -6.841 12.931 12.027 1.00 89.69 76 PHE A O 1
ATOM 597 N N . GLY A 1 77 ? -6.639 12.020 14.072 1.00 91.44 77 GLY A N 1
ATOM 598 C CA . GLY A 1 77 ? -5.958 13.150 14.690 1.00 91.44 77 GLY A CA 1
ATOM 599 C C . GLY A 1 77 ? -4.971 12.698 15.753 1.00 91.44 77 GLY A C 1
ATOM 600 O O . GLY A 1 77 ? -5.093 11.607 16.325 1.00 91.44 77 GLY A O 1
ATOM 601 N N . SER A 1 78 ? -3.987 13.548 16.021 1.00 90.44 78 SER A N 1
ATOM 602 C CA . SER A 1 78 ? -2.913 13.304 16.971 1.00 90.44 78 SER A CA 1
ATOM 603 C C . SER A 1 78 ? -2.591 14.539 17.811 1.00 90.44 78 SER A C 1
ATOM 605 O O . SER A 1 78 ? -2.845 15.677 17.420 1.00 90.44 78 SER A O 1
ATOM 607 N N . ASN A 1 79 ? -1.984 14.295 18.971 1.00 86.94 79 ASN A N 1
ATOM 608 C CA . ASN A 1 79 ? -1.380 15.320 19.814 1.00 86.94 79 ASN A CA 1
ATOM 609 C C . ASN A 1 79 ? 0.025 15.738 19.340 1.00 86.94 79 ASN A C 1
ATOM 611 O O . ASN A 1 79 ? 0.568 16.699 19.874 1.00 86.94 79 ASN A O 1
ATOM 615 N N . THR A 1 80 ? 0.614 15.048 18.353 1.00 90.94 80 THR A N 1
ATOM 616 C CA . THR A 1 80 ? 1.909 15.414 17.761 1.00 90.94 80 THR A CA 1
ATOM 617 C C . THR A 1 80 ? 1.903 15.304 16.237 1.00 90.94 80 THR A C 1
ATOM 619 O O . THR A 1 80 ? 1.352 14.364 15.660 1.00 90.94 80 THR A O 1
ATOM 622 N N . GLU A 1 81 ? 2.576 16.250 15.584 1.00 94.38 81 GLU A N 1
ATOM 623 C CA . GLU A 1 81 ? 2.713 16.337 14.125 1.00 94.38 81 GLU A CA 1
ATOM 624 C C . GLU A 1 81 ? 3.314 15.062 13.523 1.00 94.38 81 GLU A C 1
ATOM 626 O O . GLU A 1 81 ? 2.673 14.404 12.708 1.00 94.38 81 GLU A O 1
ATOM 631 N N . ARG A 1 82 ? 4.463 14.616 14.049 1.00 93.31 82 ARG A N 1
ATOM 632 C CA . ARG A 1 82 ? 5.169 13.385 13.645 1.00 93.31 82 ARG A CA 1
ATOM 633 C C . ARG A 1 82 ? 4.288 12.130 13.622 1.00 93.31 82 ARG A C 1
ATOM 635 O O . ARG A 1 82 ? 4.491 11.223 12.813 1.00 93.31 82 ARG A O 1
ATOM 642 N N . ASN A 1 83 ? 3.320 12.034 14.533 1.00 90.31 83 ASN A N 1
ATOM 6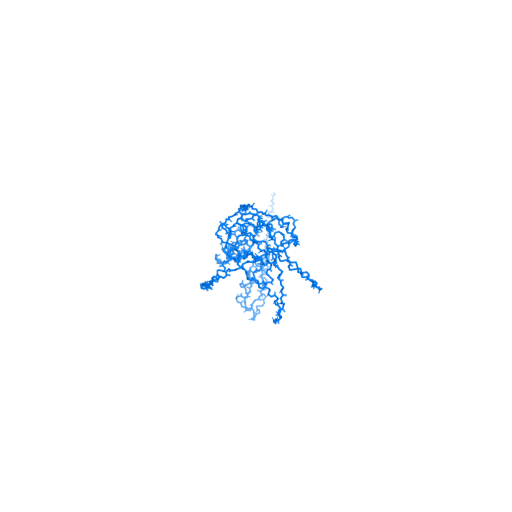43 C CA . ASN A 1 83 ? 2.370 10.923 14.550 1.00 90.31 83 ASN A CA 1
ATOM 644 C C . ASN A 1 83 ? 1.315 11.054 13.443 1.00 90.31 83 ASN A C 1
ATOM 646 O O . ASN A 1 83 ? 0.902 10.030 12.898 1.00 90.31 83 ASN A O 1
ATOM 650 N N . CYS A 1 84 ? 0.901 12.280 13.113 1.00 93.75 84 CYS A N 1
ATOM 651 C CA . CYS A 1 84 ? 0.027 12.566 11.982 1.00 93.75 84 CYS A CA 1
ATOM 652 C C . CYS A 1 84 ? 0.736 12.292 10.649 1.00 93.75 84 CYS A C 1
ATOM 654 O O . CYS A 1 84 ? 0.216 11.522 9.851 1.00 93.75 84 CYS A O 1
ATOM 656 N N . GLU A 1 85 ? 1.960 12.792 10.451 1.00 93.75 85 GLU A N 1
ATOM 657 C CA . GLU A 1 85 ? 2.790 12.509 9.268 1.00 93.75 85 GLU A CA 1
ATOM 658 C C . GLU A 1 85 ? 2.963 11.003 9.038 1.00 93.75 85 GLU A C 1
ATOM 660 O O . GLU A 1 85 ? 2.726 10.494 7.944 1.00 93.75 85 GLU A O 1
ATOM 665 N N . ARG A 1 86 ? 3.310 10.255 10.095 1.00 92.44 86 ARG A N 1
ATOM 666 C CA . ARG A 1 86 ? 3.446 8.795 10.033 1.00 92.44 86 ARG A CA 1
ATOM 667 C C . ARG A 1 86 ? 2.123 8.101 9.705 1.00 92.44 86 ARG A C 1
ATOM 669 O O . ARG A 1 86 ? 2.136 7.101 8.992 1.00 92.44 86 ARG A O 1
ATOM 676 N N . HIS A 1 87 ? 0.997 8.594 10.221 1.00 92.56 87 HIS A N 1
ATOM 677 C CA . HIS A 1 87 ? -0.325 8.093 9.844 1.00 92.56 87 HIS A CA 1
ATOM 678 C C . HIS A 1 87 ? -0.613 8.366 8.363 1.00 92.56 87 HIS A C 1
ATOM 680 O O . HIS A 1 87 ? -0.992 7.436 7.654 1.00 92.56 87 HIS A O 1
ATOM 686 N N . VAL A 1 88 ? -0.369 9.592 7.885 1.00 93.88 88 VAL A N 1
ATOM 687 C CA . VAL A 1 88 ? -0.515 9.956 6.472 1.00 93.88 88 VAL A CA 1
ATOM 688 C C . VAL A 1 88 ? 0.323 9.015 5.624 1.00 93.88 88 VAL A C 1
ATOM 690 O O . VAL A 1 88 ? -0.233 8.346 4.767 1.00 93.88 88 VAL A O 1
ATOM 693 N N . GLN A 1 89 ? 1.612 8.849 5.917 1.00 88.50 89 GLN A N 1
ATOM 694 C CA . GLN A 1 89 ? 2.494 7.952 5.169 1.00 88.50 89 GLN A CA 1
ATOM 695 C C . GLN A 1 89 ? 2.040 6.480 5.199 1.00 88.50 89 GLN A C 1
ATOM 697 O O . GLN A 1 89 ? 2.172 5.784 4.198 1.00 88.50 89 GLN A O 1
ATOM 702 N N . ALA A 1 90 ? 1.504 5.990 6.322 1.00 86.06 90 ALA A N 1
ATOM 703 C CA . ALA A 1 90 ? 1.108 4.588 6.469 1.00 86.06 90 ALA A CA 1
ATOM 704 C C . ALA A 1 90 ? -0.274 4.250 5.878 1.00 86.06 90 ALA A C 1
ATOM 706 O O . ALA A 1 90 ? -0.482 3.112 5.463 1.00 86.06 90 ALA A O 1
ATOM 707 N N . VAL A 1 91 ? -1.217 5.199 5.878 1.00 87.25 91 VAL A N 1
ATOM 708 C CA . VAL A 1 91 ? -2.628 4.977 5.496 1.00 87.25 91 VAL A CA 1
ATOM 709 C C . VAL A 1 91 ? -2.979 5.618 4.149 1.00 87.25 91 VAL A C 1
ATOM 711 O O . VAL A 1 91 ? -3.837 5.106 3.435 1.00 87.25 91 VAL A O 1
ATOM 714 N N . HIS A 1 92 ? -2.316 6.717 3.782 1.00 89.19 92 HIS A N 1
ATOM 715 C CA . HIS A 1 92 ? -2.651 7.533 2.608 1.00 89.19 92 HIS A CA 1
ATOM 716 C C . HIS A 1 92 ? -1.486 7.742 1.632 1.00 89.19 92 HIS A C 1
ATOM 718 O O . HIS A 1 92 ? -1.712 7.876 0.433 1.00 89.19 92 HIS A O 1
ATOM 724 N N . GLY A 1 93 ? -0.244 7.734 2.121 1.00 77.62 93 GLY A N 1
ATOM 725 C CA . GLY A 1 93 ? 0.991 7.790 1.342 1.00 77.62 93 GLY A CA 1
ATOM 726 C C . GLY A 1 93 ? 1.275 6.445 0.691 1.00 77.62 93 GLY A C 1
ATOM 727 O O . GLY A 1 93 ? 2.306 5.832 0.963 1.00 77.62 93 GLY A O 1
ATOM 728 N N . GLY A 1 94 ? 0.313 5.968 -0.107 1.00 58.16 94 GLY A N 1
ATOM 729 C CA . GLY A 1 94 ? 0.364 4.694 -0.807 1.00 58.16 94 GLY A CA 1
ATOM 730 C C . GLY A 1 94 ? 1.716 4.535 -1.485 1.00 58.16 94 GLY A C 1
ATOM 731 O O . GLY A 1 94 ? 2.034 5.278 -2.407 1.00 58.16 94 GLY A O 1
ATOM 732 N N . PHE A 1 95 ? 2.483 3.560 -0.995 1.00 48.19 95 PHE A N 1
ATOM 733 C CA . PHE A 1 95 ? 3.917 3.390 -1.228 1.00 48.19 95 PHE A CA 1
ATOM 734 C C . PHE A 1 95 ? 4.807 4.449 -0.559 1.00 48.19 95 PHE A C 1
ATOM 736 O O . PHE A 1 95 ? 5.225 5.439 -1.152 1.00 48.19 95 PHE A O 1
ATOM 743 N N . SER A 1 96 ? 5.297 4.098 0.638 1.00 41.47 96 SER A N 1
ATOM 744 C CA . SER A 1 96 ? 6.690 4.410 0.974 1.00 41.47 96 SER A CA 1
ATOM 745 C C . SER A 1 96 ? 7.585 3.954 -0.192 1.00 41.47 96 SER A C 1
ATOM 747 O O . SER A 1 96 ? 7.412 2.795 -0.604 1.00 41.47 96 SER A O 1
ATOM 749 N N . PRO A 1 97 ? 8.544 4.765 -0.684 1.00 44.00 97 PRO A N 1
ATOM 750 C CA . PRO A 1 97 ? 9.492 4.308 -1.698 1.00 44.00 97 PRO A CA 1
ATOM 751 C C . PRO A 1 97 ? 10.150 3.002 -1.226 1.00 44.00 97 PRO A C 1
ATOM 753 O O . PRO A 1 97 ? 10.368 2.831 -0.017 1.00 44.00 97 PRO A O 1
ATOM 756 N N . PRO A 1 98 ? 10.399 2.036 -2.128 1.00 41.69 98 PRO A N 1
ATOM 757 C CA . PRO A 1 98 ? 10.885 0.727 -1.728 1.00 41.69 98 PRO A CA 1
ATOM 758 C C . PRO A 1 98 ? 12.205 0.887 -0.977 1.00 41.69 98 PRO A C 1
ATOM 760 O O . PRO A 1 98 ? 13.160 1.457 -1.497 1.00 41.69 98 PRO A O 1
ATOM 763 N N . VAL A 1 99 ? 12.255 0.372 0.255 1.00 38.47 99 VAL A N 1
ATOM 764 C CA . VAL A 1 99 ? 13.490 0.345 1.044 1.00 38.47 99 VAL A CA 1
ATOM 765 C C . VAL A 1 99 ? 14.507 -0.486 0.268 1.00 38.47 99 VAL A C 1
ATOM 767 O O . VAL A 1 99 ? 14.386 -1.713 0.199 1.00 38.47 99 VAL A O 1
ATOM 770 N N . ILE A 1 100 ? 15.487 0.189 -0.334 1.00 35.22 100 ILE A N 1
ATOM 771 C CA . ILE A 1 100 ? 16.566 -0.452 -1.076 1.00 35.22 100 ILE A CA 1
ATOM 772 C C . ILE A 1 100 ? 17.472 -1.135 -0.052 1.00 35.22 100 ILE A C 1
ATOM 774 O O . ILE A 1 100 ? 18.357 -0.524 0.542 1.00 35.22 100 ILE A O 1
ATOM 778 N N . CYS A 1 101 ? 17.240 -2.426 0.173 1.00 31.09 101 CYS A N 1
ATOM 779 C CA . CYS A 1 101 ? 18.185 -3.274 0.883 1.00 31.09 101 CYS A CA 1
ATOM 780 C C . CYS A 1 101 ? 19.362 -3.581 -0.050 1.00 31.09 101 CYS A C 1
ATOM 782 O O . CYS A 1 101 ? 19.413 -4.661 -0.638 1.00 31.09 101 CYS A O 1
ATOM 784 N N . LEU A 1 102 ? 20.294 -2.634 -0.188 1.00 31.52 102 LEU A N 1
ATOM 785 C CA . LEU A 1 102 ? 21.607 -2.929 -0.755 1.00 31.52 102 LEU A CA 1
ATOM 786 C C . LEU A 1 102 ? 22.282 -3.979 0.145 1.00 31.52 102 LEU A C 1
ATOM 788 O O . LEU A 1 102 ? 22.415 -3.732 1.348 1.00 31.52 102 LEU A O 1
ATOM 792 N N . PRO A 1 103 ? 22.687 -5.149 -0.378 1.00 34.62 103 PRO A N 1
ATOM 793 C CA . PRO A 1 103 ? 23.539 -6.048 0.378 1.00 34.62 103 PRO A CA 1
ATOM 794 C C . PRO A 1 103 ? 24.904 -5.379 0.550 1.00 34.62 103 PRO A C 1
ATOM 796 O O . PRO A 1 103 ? 25.599 -5.104 -0.428 1.00 34.62 103 PRO A O 1
ATOM 799 N N . GLY A 1 104 ? 25.283 -5.112 1.798 1.00 34.59 104 GLY A N 1
ATOM 800 C CA . GLY A 1 104 ? 26.681 -4.858 2.120 1.00 34.59 104 GLY A CA 1
ATOM 801 C C . GLY A 1 104 ? 27.506 -6.116 1.843 1.00 34.59 104 GLY A C 1
ATOM 802 O O . GLY A 1 104 ? 27.047 -7.217 2.136 1.00 34.59 104 GLY A O 1
ATOM 803 N N . GLU A 1 105 ? 28.710 -5.910 1.309 1.00 38.09 105 GLU A N 1
ATOM 804 C CA . GLU A 1 105 ? 29.780 -6.905 1.135 1.00 38.09 105 GLU A CA 1
ATOM 805 C C . GLU A 1 105 ? 29.539 -8.039 0.115 1.00 38.09 105 GLU A C 1
ATOM 807 O O . GLU A 1 105 ? 28.939 -9.068 0.412 1.00 38.09 105 GLU A O 1
ATOM 812 N N . ALA A 1 106 ? 30.149 -7.886 -1.069 1.00 29.88 106 ALA A N 1
ATOM 813 C CA . ALA A 1 106 ? 30.819 -8.974 -1.800 1.00 29.88 106 ALA A CA 1
ATOM 814 C C . ALA A 1 106 ? 31.751 -8.406 -2.894 1.00 29.88 106 ALA A C 1
ATOM 816 O O . ALA A 1 106 ? 31.441 -8.423 -4.084 1.00 29.88 106 ALA A O 1
ATOM 817 N N . LEU A 1 107 ? 32.910 -7.893 -2.477 1.00 31.31 107 LEU A N 1
ATOM 818 C CA . LEU A 1 107 ? 34.100 -7.837 -3.335 1.00 31.31 107 LEU A CA 1
ATOM 819 C C . LEU A 1 107 ? 34.704 -9.257 -3.435 1.00 31.31 107 LEU A C 1
ATOM 821 O O . LEU A 1 107 ? 34.482 -10.072 -2.544 1.00 31.31 107 LEU A O 1
ATOM 825 N N . VAL A 1 108 ? 35.539 -9.495 -4.456 1.00 26.64 108 VAL A N 1
ATOM 826 C CA . VAL A 1 108 ? 36.383 -10.699 -4.665 1.00 26.64 108 VAL A CA 1
ATOM 827 C C . VAL A 1 108 ? 35.686 -11.953 -5.238 1.00 26.64 108 VAL A C 1
ATOM 829 O O . VAL A 1 108 ? 35.026 -12.707 -4.532 1.00 26.64 108 VAL A O 1
ATOM 832 N N . MET A 1 109 ? 35.949 -12.248 -6.518 1.00 27.02 109 MET A N 1
ATOM 833 C CA . MET A 1 109 ? 36.891 -13.311 -6.936 1.00 27.02 109 MET A CA 1
ATOM 834 C C . MET A 1 109 ? 37.235 -13.157 -8.428 1.00 27.02 109 MET A C 1
ATOM 836 O O . MET A 1 109 ? 36.356 -12.900 -9.248 1.00 27.02 109 MET A O 1
ATOM 840 N N . SER A 1 110 ? 38.514 -13.330 -8.769 1.00 24.33 110 SER A N 1
ATOM 841 C CA . SER A 1 110 ? 39.051 -13.235 -10.135 1.00 24.33 110 SER A CA 1
ATOM 842 C C . SER A 1 110 ? 39.460 -14.607 -10.688 1.00 24.33 110 SER A C 1
ATOM 844 O O . SER A 1 110 ? 39.760 -15.505 -9.909 1.00 24.33 110 SER A O 1
ATOM 846 N N . ALA A 1 111 ? 39.582 -14.673 -12.020 1.00 25.45 111 ALA A N 1
ATOM 847 C CA . ALA A 1 111 ? 40.416 -15.585 -12.821 1.00 25.45 111 ALA A CA 1
ATOM 848 C C . ALA A 1 111 ? 40.152 -17.112 -12.797 1.00 25.45 111 ALA A C 1
ATOM 850 O O . ALA A 1 111 ? 40.275 -17.782 -11.776 1.00 25.45 111 ALA A O 1
ATOM 851 N N . VAL A 1 112 ? 39.949 -17.663 -14.001 1.00 25.27 112 VAL A N 1
ATOM 852 C CA . VAL A 1 112 ? 40.412 -18.996 -14.434 1.00 25.27 112 VAL A CA 1
ATOM 853 C C . VAL A 1 112 ? 40.940 -18.836 -15.867 1.00 25.27 112 VAL A C 1
ATOM 855 O O . VAL A 1 112 ? 40.356 -18.084 -16.647 1.00 25.27 112 VAL A O 1
ATOM 858 N N . GLU A 1 113 ? 42.061 -19.487 -16.176 1.00 28.72 113 GLU A N 1
ATOM 859 C CA . GLU A 1 113 ? 42.798 -19.367 -17.442 1.00 28.72 113 GLU A CA 1
ATOM 860 C C . GLU A 1 113 ? 42.391 -20.417 -18.502 1.00 28.72 113 GLU A C 1
ATOM 862 O O . GLU A 1 113 ? 41.554 -21.289 -18.276 1.00 28.72 113 GLU A O 1
ATOM 867 N N . GLU A 1 114 ? 43.006 -20.258 -19.673 1.00 29.11 114 GLU A N 1
ATOM 868 C CA . GLU A 1 114 ? 42.833 -20.892 -20.986 1.00 29.11 114 GLU A CA 1
ATOM 869 C C . GLU A 1 114 ? 42.612 -22.421 -21.057 1.00 29.11 114 GLU A C 1
ATOM 871 O O . GLU A 1 114 ? 43.102 -23.207 -20.248 1.00 29.11 114 GLU A O 1
ATOM 876 N N . GLY A 1 115 ? 41.953 -22.857 -22.143 1.00 25.23 115 GLY A N 1
ATOM 877 C CA . GLY A 1 115 ? 41.838 -24.274 -22.514 1.00 25.23 115 GLY A CA 1
ATOM 878 C C . GLY A 1 115 ? 40.932 -24.544 -23.723 1.00 25.23 115 GLY A C 1
ATOM 879 O O . GLY A 1 115 ? 39.859 -25.123 -23.568 1.00 25.23 115 GLY A O 1
ATOM 880 N N . GLN A 1 116 ? 41.338 -24.137 -24.931 1.00 31.41 116 GLN A N 1
ATOM 881 C CA . GLN A 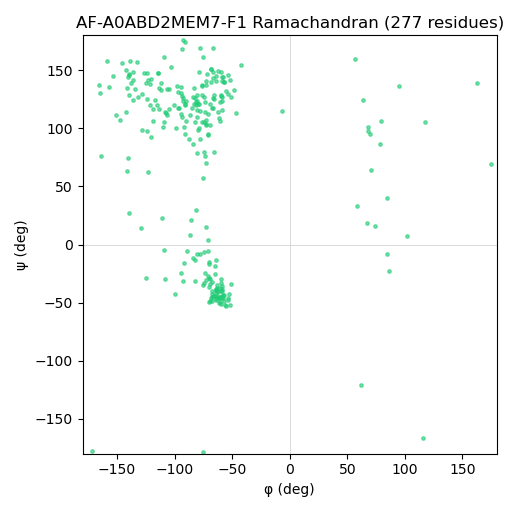1 116 ? 40.594 -24.430 -26.169 1.00 31.41 116 GLN A CA 1
ATOM 882 C C . GLN A 1 116 ? 40.910 -25.827 -26.729 1.00 31.41 116 GLN A C 1
ATOM 884 O O . GLN A 1 116 ? 42.076 -26.162 -26.893 1.00 31.41 116 GLN A O 1
ATOM 889 N N . HIS A 1 117 ? 39.880 -26.581 -27.134 1.00 27.09 117 HIS A N 1
ATOM 890 C CA . HIS A 1 117 ? 39.899 -27.488 -28.298 1.00 27.09 117 HIS A CA 1
ATOM 891 C C . HIS A 1 117 ? 38.457 -27.889 -28.679 1.00 27.09 117 HIS A C 1
ATOM 893 O O . HIS A 1 117 ? 37.688 -28.326 -27.826 1.00 27.09 117 HIS A O 1
ATOM 899 N N . PHE A 1 118 ? 38.099 -27.771 -29.963 1.00 28.45 118 PHE A N 1
ATOM 900 C CA . PHE A 1 118 ? 36.772 -28.099 -30.512 1.00 28.45 118 PHE A CA 1
ATOM 901 C C . PHE A 1 118 ? 36.856 -29.189 -31.588 1.00 28.45 118 PHE A C 1
ATOM 903 O O . PHE A 1 118 ? 37.762 -29.155 -32.419 1.00 28.45 118 PHE A O 1
ATOM 910 N N . VAL A 1 119 ? 35.865 -30.093 -31.625 1.00 26.83 119 VAL A N 1
ATOM 911 C CA . VAL A 1 119 ? 35.565 -30.973 -32.772 1.00 26.83 119 VAL A CA 1
ATOM 912 C C . VAL A 1 119 ? 34.047 -31.235 -32.853 1.00 26.83 119 VAL A C 1
ATOM 914 O O . VAL A 1 119 ? 33.523 -32.023 -32.070 1.00 26.83 119 VAL A O 1
ATOM 917 N N . GLY A 1 120 ? 33.362 -30.640 -33.838 1.00 34.62 120 GLY A N 1
ATOM 918 C CA . GLY A 1 120 ? 32.031 -31.064 -34.315 1.00 34.62 120 GLY A CA 1
ATOM 919 C C . GLY A 1 120 ? 30.791 -30.361 -33.726 1.00 34.62 120 GLY A C 1
ATOM 920 O O . GLY A 1 120 ? 30.649 -30.202 -32.516 1.00 34.62 120 GLY A O 1
ATOM 921 N N . ASP A 1 121 ? 29.837 -30.028 -34.603 1.00 30.14 121 ASP A N 1
ATOM 922 C CA . ASP A 1 121 ? 28.683 -29.144 -34.340 1.00 30.14 121 ASP A CA 1
ATOM 923 C C . ASP A 1 121 ? 27.483 -29.808 -33.628 1.00 30.14 121 ASP A C 1
ATOM 925 O O . ASP A 1 121 ? 26.325 -29.446 -33.845 1.00 30.14 121 ASP A O 1
ATOM 929 N N . THR A 1 122 ? 27.694 -30.825 -32.788 1.00 27.59 122 THR A N 1
ATOM 930 C CA . THR A 1 122 ? 26.605 -31.409 -31.978 1.00 27.59 122 THR A CA 1
ATOM 931 C C . THR A 1 122 ? 27.129 -31.985 -30.668 1.00 27.59 122 THR A C 1
ATOM 933 O O . THR A 1 122 ? 27.779 -33.028 -30.648 1.00 27.59 122 THR A O 1
ATOM 936 N N . ILE A 1 123 ? 26.776 -31.344 -29.550 1.00 31.41 123 ILE A N 1
ATOM 937 C CA . ILE A 1 123 ? 27.128 -31.802 -28.200 1.00 31.41 123 ILE A CA 1
ATOM 938 C C . ILE A 1 123 ? 25.895 -32.413 -27.526 1.00 31.41 123 ILE A C 1
ATOM 940 O O . ILE A 1 123 ? 24.922 -31.722 -27.226 1.00 31.41 123 ILE A O 1
ATOM 944 N N . VAL A 1 124 ? 25.956 -33.712 -27.224 1.00 26.05 124 VAL A N 1
ATOM 945 C CA . VAL A 1 124 ? 24.960 -34.398 -26.385 1.00 26.05 124 VAL A CA 1
ATOM 946 C C . VAL A 1 124 ? 25.403 -34.319 -24.923 1.00 26.05 124 VAL A C 1
ATOM 948 O O . VAL A 1 124 ? 26.320 -35.022 -24.504 1.00 26.05 124 VAL A O 1
ATOM 951 N N . ILE A 1 125 ? 24.746 -33.475 -24.123 1.00 28.88 125 ILE A N 1
ATOM 952 C CA . ILE A 1 125 ? 25.068 -33.318 -22.695 1.00 28.88 125 ILE A CA 1
ATOM 953 C C . ILE A 1 125 ? 24.308 -34.361 -21.864 1.00 28.88 125 ILE A C 1
ATOM 955 O O . ILE A 1 125 ? 23.091 -34.281 -21.697 1.00 28.88 125 ILE A O 1
ATOM 959 N N . GLN A 1 126 ? 25.030 -35.321 -21.282 1.00 24.78 126 GLN A N 1
ATOM 960 C CA . GLN A 1 126 ? 24.452 -36.334 -20.396 1.00 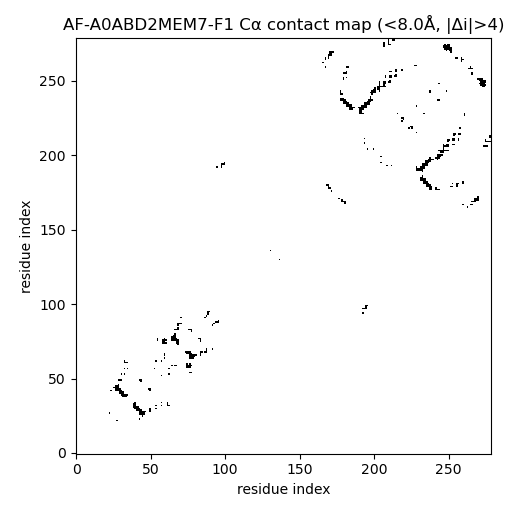24.78 126 GLN A CA 1
ATOM 961 C C . GLN A 1 126 ? 24.489 -35.873 -18.926 1.00 24.78 126 GLN A C 1
ATOM 963 O O . GLN A 1 126 ? 25.482 -36.041 -18.220 1.00 24.78 126 GLN A O 1
ATOM 968 N N . ALA A 1 127 ? 23.394 -35.282 -18.439 1.00 28.95 127 ALA A N 1
ATOM 969 C CA . ALA A 1 127 ? 23.301 -34.797 -17.060 1.00 28.95 127 ALA A CA 1
ATOM 970 C C . ALA A 1 127 ? 23.087 -35.941 -16.044 1.00 28.95 127 ALA A C 1
ATOM 972 O O . ALA A 1 127 ? 22.145 -36.727 -16.166 1.00 28.95 127 ALA A O 1
ATOM 973 N N . ARG A 1 128 ? 23.913 -36.002 -14.987 1.00 26.03 128 ARG A N 1
ATOM 974 C CA . ARG A 1 128 ? 23.786 -36.989 -13.897 1.00 26.03 128 ARG A CA 1
ATOM 975 C C . ARG A 1 128 ? 23.298 -36.323 -12.608 1.00 26.03 128 ARG A C 1
ATOM 977 O O . ARG A 1 128 ? 24.005 -35.524 -12.004 1.00 26.03 128 ARG A O 1
ATOM 984 N N . VAL A 1 129 ? 22.093 -36.680 -12.164 1.00 28.33 129 VAL A N 1
ATOM 985 C CA . VAL A 1 129 ? 21.476 -36.123 -10.947 1.00 28.33 129 VAL A CA 1
ATOM 986 C C . VAL A 1 129 ? 22.154 -36.681 -9.690 1.00 28.33 129 VAL A C 1
ATOM 988 O O . VAL A 1 129 ? 22.008 -37.864 -9.383 1.00 28.33 129 VAL A O 1
ATOM 991 N N . GLN A 1 130 ? 22.839 -35.833 -8.917 1.00 29.69 130 GLN A N 1
ATOM 992 C CA . GLN A 1 130 ? 23.233 -36.154 -7.541 1.00 29.69 130 GLN A CA 1
ATOM 993 C C . GLN A 1 130 ? 22.219 -35.586 -6.543 1.00 29.69 130 GLN A C 1
ATOM 995 O O . GLN A 1 130 ? 22.065 -34.376 -6.408 1.00 29.69 130 GLN A O 1
ATOM 1000 N N . ARG A 1 131 ? 21.554 -36.469 -5.789 1.00 29.39 131 ARG A N 1
ATOM 1001 C CA . ARG A 1 131 ? 20.722 -36.080 -4.643 1.00 29.39 131 ARG A CA 1
ATOM 1002 C C . ARG A 1 131 ? 21.594 -35.805 -3.417 1.00 29.39 131 ARG A C 1
ATOM 1004 O O . ARG A 1 131 ? 22.196 -36.739 -2.888 1.00 29.39 131 ARG A O 1
ATOM 1011 N N . ARG A 1 132 ? 21.537 -34.589 -2.864 1.00 32.97 132 ARG A N 1
ATOM 1012 C CA . ARG A 1 132 ? 21.824 -34.348 -1.440 1.00 32.97 132 ARG A CA 1
ATOM 1013 C C . ARG A 1 132 ? 20.807 -33.391 -0.812 1.00 32.97 132 ARG A C 1
ATOM 1015 O O . ARG A 1 132 ? 20.644 -32.272 -1.272 1.00 32.97 132 ARG A O 1
ATOM 1022 N N . THR A 1 133 ? 20.195 -33.904 0.261 1.00 40.03 133 THR A N 1
ATOM 1023 C CA . THR A 1 133 ? 19.348 -33.245 1.276 1.00 40.03 133 THR A CA 1
ATOM 1024 C C . THR A 1 133 ? 18.099 -32.479 0.803 1.00 40.03 133 THR A C 1
ATOM 1026 O O . THR A 1 133 ? 17.861 -32.231 -0.373 1.00 40.03 133 THR A O 1
ATOM 1029 N N . LYS A 1 134 ? 17.165 -32.283 1.742 1.00 44.97 134 LYS A N 1
ATOM 1030 C CA . LYS A 1 134 ? 15.746 -32.044 1.444 1.00 44.97 134 LYS A CA 1
ATOM 1031 C C . LYS A 1 134 ? 15.476 -30.580 1.056 1.00 44.97 134 LYS A C 1
ATOM 1033 O O . LYS A 1 134 ? 15.753 -29.688 1.851 1.00 44.97 134 LYS A O 1
ATOM 1038 N N . ASN A 1 135 ? 14.801 -30.397 -0.087 1.00 40.88 135 ASN A N 1
ATOM 1039 C CA . ASN A 1 135 ? 14.000 -29.230 -0.512 1.00 40.88 135 ASN A CA 1
ATOM 1040 C C . ASN A 1 135 ? 14.582 -28.209 -1.515 1.00 40.88 135 ASN A C 1
ATOM 1042 O O . ASN A 1 135 ? 13.879 -27.241 -1.802 1.00 40.88 135 ASN A O 1
ATOM 1046 N N . VAL A 1 136 ? 15.750 -28.422 -2.138 1.00 32.72 136 VAL A N 1
ATOM 1047 C CA . VAL A 1 136 ? 16.113 -27.692 -3.378 1.00 32.72 136 VAL A CA 1
ATOM 1048 C C . VAL A 1 136 ? 16.860 -28.604 -4.354 1.00 32.72 136 VAL A C 1
ATOM 1050 O O . VAL A 1 136 ? 18.003 -28.970 -4.102 1.00 32.72 136 VAL A O 1
ATOM 1053 N N . ASP A 1 137 ? 16.252 -28.900 -5.504 1.00 29.22 137 ASP A N 1
ATOM 1054 C CA . ASP A 1 137 ? 16.985 -29.411 -6.666 1.00 29.22 137 ASP A CA 1
ATOM 1055 C C . ASP A 1 137 ? 17.681 -28.222 -7.350 1.00 29.22 137 ASP A C 1
ATOM 1057 O O . ASP A 1 137 ? 17.048 -27.443 -8.063 1.00 29.22 137 ASP A O 1
ATOM 1061 N N . ARG A 1 138 ? 18.984 -28.040 -7.100 1.00 32.62 138 ARG A N 1
ATOM 1062 C CA . ARG A 1 138 ? 19.798 -27.006 -7.758 1.00 32.62 138 ARG A CA 1
ATOM 1063 C C . ARG A 1 138 ? 20.591 -27.623 -8.907 1.00 32.62 138 ARG A C 1
ATOM 1065 O O . ARG A 1 138 ? 21.657 -28.193 -8.690 1.00 32.62 138 ARG A O 1
ATOM 1072 N N . LEU A 1 139 ? 20.105 -27.447 -10.133 1.00 28.44 139 LEU A N 1
ATOM 1073 C CA . LEU A 1 139 ? 20.913 -27.659 -11.332 1.00 28.44 139 LEU A CA 1
ATOM 1074 C C . LEU A 1 139 ? 21.814 -26.429 -11.525 1.00 28.44 139 LEU A C 1
ATOM 1076 O O . LEU A 1 139 ? 21.313 -25.313 -11.626 1.00 28.44 139 LEU A O 1
ATOM 1080 N N . THR A 1 140 ? 23.133 -26.619 -11.540 1.00 28.88 140 THR A N 1
ATOM 1081 C CA . THR A 1 140 ? 24.089 -25.568 -11.924 1.00 28.88 140 THR A CA 1
ATOM 1082 C C . THR A 1 140 ? 24.815 -26.047 -13.169 1.00 28.88 140 THR A C 1
ATOM 1084 O O . THR A 1 140 ? 25.395 -27.129 -13.155 1.00 28.88 140 THR A O 1
ATOM 1087 N N . LEU A 1 141 ? 24.763 -25.251 -14.231 1.00 26.14 141 LEU A N 1
ATOM 1088 C CA . LEU A 1 141 ? 25.571 -25.430 -15.431 1.00 26.14 141 LEU A CA 1
ATOM 1089 C C . LEU A 1 141 ? 26.526 -24.245 -15.512 1.00 26.14 141 LEU A C 1
ATOM 1091 O O . LEU A 1 141 ? 26.117 -23.108 -15.283 1.00 26.14 141 LEU A O 1
ATOM 1095 N N . VAL A 1 142 ? 27.787 -24.533 -15.809 1.00 26.86 142 VAL A N 1
ATOM 1096 C CA . VAL A 1 142 ? 28.823 -23.537 -16.072 1.00 26.86 142 VAL A CA 1
ATOM 1097 C C . VAL A 1 142 ? 29.374 -23.864 -17.449 1.00 26.86 142 VAL A C 1
ATOM 1099 O O . VAL A 1 142 ? 29.760 -25.002 -17.704 1.00 26.86 142 VAL A O 1
ATOM 1102 N N . GLY A 1 143 ? 29.350 -22.879 -18.334 1.00 27.48 143 GLY A N 1
ATOM 1103 C CA . GLY 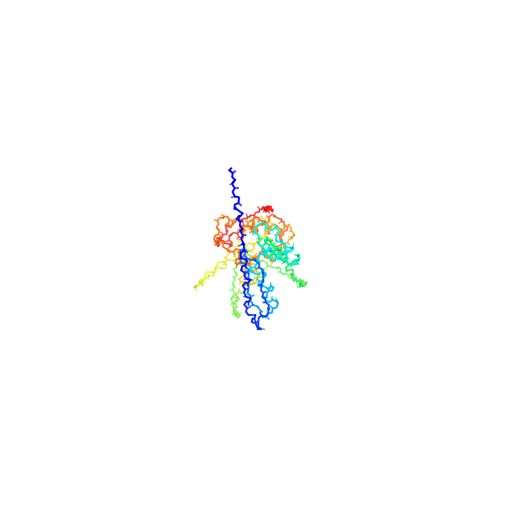A 1 143 ? 29.879 -22.959 -19.686 1.00 27.48 143 GLY A CA 1
ATOM 1104 C C . GLY A 1 143 ? 30.184 -21.545 -20.150 1.00 27.48 143 GLY A C 1
ATOM 1105 O O . GLY A 1 143 ? 29.399 -20.632 -19.889 1.00 27.48 143 GLY A O 1
ATOM 1106 N N . GLN A 1 144 ? 31.340 -21.375 -20.774 1.00 31.45 144 GLN A N 1
ATOM 1107 C CA . GLN A 1 144 ? 31.791 -20.123 -21.361 1.00 31.45 144 GLN A CA 1
ATOM 1108 C C . GLN A 1 144 ? 31.638 -20.261 -22.876 1.00 31.45 144 GLN A C 1
ATOM 1110 O O . GLN A 1 144 ? 31.971 -21.309 -23.429 1.00 31.45 144 GLN A O 1
ATOM 1115 N N . TYR A 1 145 ? 31.077 -19.243 -23.520 1.00 39.25 145 TYR A N 1
ATOM 1116 C CA . TYR A 1 145 ? 30.731 -19.271 -24.938 1.00 39.25 145 TYR A CA 1
ATOM 1117 C C . TYR A 1 145 ? 31.260 -18.001 -25.594 1.00 39.25 145 TYR A C 1
ATOM 1119 O O . TYR A 1 145 ? 30.930 -16.906 -25.135 1.00 39.25 145 TYR A O 1
ATOM 1127 N N . ASP A 1 146 ? 32.024 -18.164 -26.669 1.00 32.72 146 ASP A N 1
ATOM 1128 C CA . ASP A 1 146 ? 32.134 -17.130 -27.695 1.00 32.72 146 ASP A CA 1
ATOM 1129 C C . ASP A 1 146 ? 30.879 -17.166 -28.589 1.00 32.72 146 ASP A C 1
ATOM 1131 O O . ASP A 1 146 ? 30.017 -18.040 -28.447 1.00 32.72 146 ASP A O 1
ATOM 1135 N N . GLU A 1 147 ? 30.718 -16.146 -29.428 1.00 42.12 147 GLU A N 1
ATOM 1136 C CA . GLU A 1 147 ? 29.420 -15.699 -29.947 1.00 42.12 147 GLU A CA 1
ATOM 1137 C C . GLU A 1 147 ? 28.548 -16.783 -30.633 1.00 42.12 147 GLU A C 1
ATOM 1139 O O . GLU A 1 147 ? 29.026 -17.652 -31.357 1.00 42.12 147 GLU A O 1
ATOM 1144 N N . TYR A 1 148 ? 27.222 -16.643 -30.473 1.00 41.38 148 TYR A N 1
ATOM 1145 C CA . TYR A 1 148 ? 26.153 -17.418 -31.136 1.00 41.38 148 TYR A CA 1
ATOM 1146 C C . TYR A 1 148 ? 25.972 -18.895 -30.722 1.00 41.38 148 TYR A C 1
ATOM 1148 O O . TYR A 1 148 ? 25.979 -19.799 -31.556 1.00 41.38 148 TYR A O 1
ATOM 1156 N N . ALA A 1 149 ? 25.610 -19.138 -29.456 1.00 30.31 149 ALA A N 1
ATOM 1157 C CA . ALA A 1 149 ? 24.969 -20.393 -29.039 1.00 30.31 149 ALA A CA 1
ATOM 1158 C C . ALA A 1 149 ? 23.679 -20.143 -28.234 1.00 30.31 149 ALA A C 1
ATOM 1160 O O . ALA A 1 149 ? 23.671 -19.391 -27.261 1.00 30.31 149 ALA A O 1
ATOM 1161 N N . THR A 1 150 ? 22.578 -20.805 -28.612 1.00 33.75 150 THR A N 1
ATOM 1162 C CA . THR A 1 150 ? 21.312 -20.788 -27.853 1.00 33.75 150 THR A CA 1
ATOM 1163 C C . THR A 1 150 ? 21.100 -22.134 -27.168 1.00 33.75 150 THR A C 1
ATOM 1165 O O . THR A 1 150 ? 20.858 -23.137 -27.835 1.00 33.75 150 THR A O 1
ATOM 1168 N N . VAL A 1 151 ? 21.136 -22.159 -25.834 1.00 27.16 151 VAL A N 1
ATOM 1169 C CA . VAL A 1 151 ? 20.826 -23.356 -25.034 1.00 27.16 151 VAL A CA 1
ATOM 1170 C C . VAL A 1 151 ? 19.490 -23.154 -24.320 1.00 27.16 151 VAL A C 1
ATOM 1172 O O . VAL A 1 151 ? 19.400 -22.410 -23.345 1.00 27.16 151 VAL A O 1
ATOM 1175 N N . VAL A 1 152 ? 18.440 -23.825 -24.803 1.00 29.27 152 VAL A N 1
ATOM 1176 C CA . VAL A 1 152 ? 17.108 -23.815 -24.176 1.00 29.27 152 VAL A CA 1
ATOM 1177 C C . VAL A 1 152 ? 16.999 -24.973 -23.186 1.00 29.27 152 VAL A C 1
ATOM 1179 O O . VAL A 1 152 ? 17.092 -26.137 -23.567 1.00 29.27 152 VAL A O 1
ATOM 1182 N N . LEU A 1 153 ? 16.751 -24.665 -21.911 1.00 25.23 153 LEU A N 1
ATOM 1183 C CA . LEU A 1 153 ? 16.528 -25.660 -20.858 1.00 25.23 153 LEU A CA 1
ATOM 1184 C C . LEU A 1 153 ? 15.152 -25.472 -20.221 1.00 25.23 153 LEU A C 1
ATOM 1186 O O . LEU A 1 153 ? 14.985 -24.734 -19.251 1.00 25.23 153 LEU A O 1
ATOM 1190 N N . MET A 1 154 ? 14.159 -26.188 -20.748 1.00 25.61 154 MET A N 1
ATOM 1191 C CA . MET A 1 154 ? 12.831 -26.257 -20.143 1.00 25.61 154 MET A CA 1
ATOM 1192 C C . MET A 1 154 ? 12.791 -27.294 -19.014 1.00 25.61 154 MET A C 1
ATOM 1194 O O . MET A 1 154 ? 12.721 -28.500 -19.250 1.00 25.61 154 MET A O 1
ATOM 1198 N N . LEU A 1 155 ? 12.769 -26.826 -17.764 1.00 27.17 155 LEU A N 1
ATOM 1199 C CA . LEU A 1 155 ? 12.491 -27.669 -16.597 1.00 27.17 155 LEU A CA 1
ATOM 1200 C C . LEU A 1 155 ? 10.979 -27.890 -16.432 1.00 27.17 155 LEU A C 1
ATOM 1202 O O . LEU A 1 155 ? 10.323 -27.277 -15.588 1.00 27.17 155 LEU A O 1
ATOM 1206 N N . GLN A 1 156 ? 10.416 -28.806 -17.224 1.00 28.88 156 GLN A N 1
ATOM 1207 C CA . GLN A 1 156 ? 9.024 -29.226 -17.066 1.00 28.88 156 GLN A CA 1
ATOM 1208 C C . GLN A 1 156 ? 8.865 -30.104 -15.812 1.00 28.88 156 GLN A C 1
ATOM 1210 O O . GLN A 1 156 ? 9.208 -31.289 -15.797 1.00 28.88 156 GLN A O 1
ATOM 1215 N N . ARG A 1 157 ? 8.309 -29.540 -14.735 1.00 32.28 157 ARG A N 1
ATOM 1216 C CA . ARG A 1 157 ? 8.055 -30.290 -13.498 1.00 32.28 157 ARG A CA 1
ATOM 1217 C C . ARG A 1 157 ? 6.828 -31.197 -13.658 1.00 32.28 157 ARG A C 1
ATOM 1219 O O . ARG A 1 157 ? 5.693 -30.727 -13.615 1.00 32.28 157 ARG A O 1
ATOM 1226 N N . ARG A 1 158 ? 7.035 -32.512 -13.794 1.00 28.75 158 ARG A N 1
ATOM 1227 C CA . ARG A 1 158 ? 5.940 -33.497 -13.720 1.00 28.75 158 ARG A CA 1
ATOM 1228 C C . ARG A 1 158 ? 5.347 -33.542 -12.305 1.00 28.75 158 ARG A C 1
ATOM 1230 O O . ARG A 1 158 ? 6.027 -33.956 -11.374 1.00 28.75 158 ARG A O 1
ATOM 1237 N N . GLY A 1 159 ? 4.067 -33.184 -12.194 1.00 32.22 159 GLY A N 1
ATOM 1238 C CA . GLY A 1 159 ? 3.151 -33.606 -11.126 1.00 32.22 159 GLY A CA 1
ATOM 1239 C C . GLY A 1 159 ? 3.430 -33.085 -9.711 1.00 32.22 159 GLY A C 1
ATOM 1240 O O . GLY A 1 159 ? 4.148 -33.711 -8.936 1.00 32.22 159 GLY A O 1
ATOM 1241 N N . CYS A 1 160 ? 2.729 -32.022 -9.311 1.00 35.31 160 CYS A N 1
ATOM 1242 C CA . CYS A 1 160 ? 2.427 -31.770 -7.899 1.00 35.31 160 CYS A CA 1
ATOM 1243 C C . CYS A 1 160 ? 0.926 -31.987 -7.670 1.00 35.31 160 CYS A C 1
ATOM 1245 O O . CYS A 1 160 ? 0.118 -31.118 -7.991 1.00 35.31 160 CYS A O 1
ATOM 1247 N N . ASN A 1 161 ? 0.554 -33.142 -7.111 1.00 38.22 161 ASN A N 1
ATOM 1248 C CA . ASN A 1 161 ? -0.810 -33.375 -6.636 1.00 38.22 161 ASN A CA 1
ATOM 1249 C C . ASN A 1 161 ? -1.035 -32.560 -5.353 1.00 38.22 161 ASN A C 1
ATOM 1251 O O . ASN A 1 161 ? -0.564 -32.948 -4.287 1.00 38.22 161 ASN A O 1
ATOM 1255 N N . GLY A 1 162 ? -1.750 -31.438 -5.477 1.00 43.56 162 GLY A N 1
ATOM 1256 C CA . GLY A 1 162 ? -2.173 -30.582 -4.364 1.00 43.56 162 GLY A CA 1
ATOM 1257 C C . GLY A 1 162 ? -1.601 -29.161 -4.412 1.00 43.56 162 GLY A C 1
ATOM 1258 O O . GLY A 1 162 ? -0.448 -28.941 -4.057 1.00 43.56 162 GLY A O 1
ATOM 1259 N N . GLY A 1 163 ? -2.445 -28.187 -4.778 1.00 38.88 163 GLY A N 1
ATOM 1260 C CA . GLY A 1 163 ? -2.204 -26.755 -4.544 1.00 38.88 163 GLY A CA 1
ATOM 1261 C C . GLY A 1 163 ? -1.223 -26.067 -5.503 1.00 38.88 163 GLY A C 1
ATOM 1262 O O . GLY A 1 163 ? -0.047 -25.915 -5.191 1.00 38.88 163 GLY A O 1
ATOM 1263 N N . SER A 1 164 ? -1.749 -25.600 -6.639 1.00 35.12 164 SER A N 1
ATOM 1264 C CA . SER A 1 164 ? -1.149 -24.690 -7.637 1.00 35.12 164 SER A CA 1
ATOM 1265 C C . SER A 1 164 ? 0.222 -24.050 -7.317 1.00 35.12 164 SER A C 1
ATOM 1267 O O . SER A 1 164 ? 0.335 -23.133 -6.495 1.00 35.12 164 SER A O 1
ATOM 1269 N N . CYS A 1 165 ? 1.233 -24.421 -8.107 1.00 36.44 165 CYS A N 1
ATOM 1270 C CA . CYS A 1 165 ? 2.463 -23.651 -8.300 1.00 36.44 165 CYS A CA 1
ATOM 1271 C C . CYS A 1 165 ? 2.656 -23.381 -9.798 1.00 36.44 165 CYS A C 1
ATOM 1273 O O . CYS A 1 165 ? 3.170 -24.237 -10.515 1.00 36.44 165 CYS A O 1
ATOM 1275 N N . GLY A 1 166 ? 2.256 -22.195 -10.260 1.00 34.22 166 GLY A N 1
ATOM 1276 C CA . GLY A 1 166 ? 2.665 -21.678 -11.563 1.00 34.22 166 GLY A CA 1
ATOM 1277 C C . GLY A 1 166 ? 4.025 -20.990 -11.448 1.00 34.22 166 GLY A C 1
ATOM 1278 O O . GLY A 1 166 ? 4.196 -20.114 -10.603 1.00 34.22 166 GLY A O 1
ATOM 1279 N N . MET A 1 167 ? 4.982 -21.378 -12.290 1.00 39.69 167 MET A N 1
ATOM 1280 C CA . MET A 1 167 ? 6.162 -20.563 -12.588 1.00 39.69 167 MET A CA 1
ATOM 1281 C C . MET A 1 167 ? 6.137 -20.259 -14.082 1.00 39.69 167 MET A C 1
ATOM 1283 O O . MET A 1 167 ? 6.224 -21.182 -14.889 1.00 39.69 167 MET A O 1
ATOM 1287 N N . GLY A 1 168 ? 6.009 -18.983 -14.435 1.00 34.19 168 GLY A N 1
ATOM 1288 C CA . GLY A 1 168 ? 6.298 -18.495 -15.778 1.00 34.19 168 GLY A CA 1
ATOM 1289 C C . GLY A 1 168 ? 7.713 -17.927 -15.804 1.00 34.19 168 GLY A C 1
ATOM 1290 O O . GLY A 1 168 ? 8.068 -17.138 -14.931 1.00 34.19 168 GLY A O 1
ATOM 1291 N N . ALA A 1 169 ? 8.507 -18.327 -16.790 1.00 37.91 169 ALA A N 1
ATOM 1292 C CA . ALA A 1 169 ? 9.756 -17.671 -17.153 1.00 37.91 169 ALA A CA 1
ATOM 1293 C C . ALA A 1 169 ? 9.669 -17.322 -18.641 1.00 37.91 169 ALA A C 1
ATOM 1295 O O . ALA A 1 169 ? 9.148 -18.118 -19.420 1.00 37.91 169 ALA A O 1
ATOM 1296 N N . LEU A 1 170 ? 10.140 -16.134 -19.016 1.00 35.56 170 LEU A N 1
ATOM 1297 C CA . LEU A 1 170 ? 10.049 -15.595 -20.371 1.00 35.56 170 LEU A CA 1
ATOM 1298 C C . LEU A 1 170 ? 11.454 -15.253 -20.880 1.00 35.56 170 LEU A C 1
ATOM 1300 O O . LEU A 1 170 ? 12.275 -14.750 -20.117 1.00 35.56 170 LEU A O 1
ATOM 1304 N N . GLN A 1 171 ? 11.728 -15.495 -22.161 1.00 35.69 171 GLN A N 1
ATOM 1305 C CA . GLN A 1 171 ? 12.957 -15.068 -22.839 1.00 35.69 171 GLN A CA 1
ATOM 1306 C C . GLN A 1 171 ? 12.630 -14.580 -24.253 1.00 35.69 171 GLN A C 1
ATOM 1308 O O . GLN A 1 171 ? 11.749 -15.151 -24.890 1.00 35.69 171 GLN A O 1
ATOM 1313 N N . LEU A 1 172 ? 13.365 -13.584 -24.763 1.00 31.53 172 LEU A N 1
ATOM 1314 C CA . LEU A 1 172 ? 13.494 -13.347 -26.206 1.00 31.53 172 LEU A CA 1
ATOM 1315 C C . LEU A 1 172 ? 14.750 -12.528 -26.565 1.00 31.53 172 LEU A C 1
ATOM 1317 O O . LEU A 1 172 ? 15.263 -11.782 -25.735 1.00 31.53 172 LEU A O 1
ATOM 1321 N N . PHE A 1 173 ? 15.187 -12.657 -27.821 1.00 33.66 173 PHE A N 1
ATOM 1322 C CA . PHE A 1 173 ? 16.192 -11.828 -28.509 1.00 33.66 173 PHE A CA 1
ATOM 1323 C C . PHE A 1 173 ? 15.489 -10.640 -29.231 1.00 33.66 173 PHE A C 1
ATOM 1325 O O . PHE A 1 173 ? 14.261 -10.588 -29.238 1.00 33.66 173 PHE A O 1
ATOM 1332 N N . VAL A 1 174 ? 16.125 -9.636 -29.851 1.00 31.41 174 VAL A N 1
ATOM 1333 C CA . VAL A 1 174 ? 17.530 -9.393 -30.249 1.00 31.41 174 VAL A CA 1
ATOM 1334 C C . VAL A 1 174 ? 17.939 -7.967 -29.820 1.00 31.41 174 VAL A C 1
ATOM 1336 O O . VAL A 1 174 ? 17.082 -7.105 -29.642 1.00 31.41 174 VAL A O 1
ATOM 1339 N N . GLY A 1 175 ? 19.241 -7.716 -29.652 1.00 56.22 175 GLY A N 1
ATOM 1340 C CA . GLY A 1 175 ? 19.814 -6.521 -29.015 1.00 56.22 175 GLY A CA 1
ATOM 1341 C C . GLY A 1 175 ? 20.565 -6.925 -27.743 1.00 56.22 175 GLY A C 1
A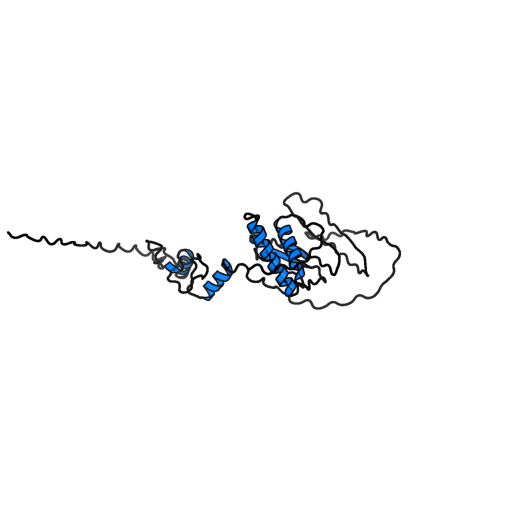TOM 1342 O O . GLY A 1 175 ? 20.774 -8.117 -27.518 1.00 56.22 175 GLY A O 1
ATOM 1343 N N . SER A 1 176 ? 20.934 -5.978 -26.875 1.00 65.81 176 SER A N 1
ATOM 1344 C CA . SER A 1 176 ? 21.383 -6.291 -25.507 1.00 65.81 176 SER A CA 1
ATOM 1345 C C . SER A 1 176 ? 20.188 -6.721 -24.643 1.00 65.81 176 SER A C 1
ATOM 1347 O O . SER A 1 176 ? 19.711 -6.000 -23.768 1.00 65.81 176 SER A O 1
ATOM 1349 N N . THR A 1 177 ? 19.655 -7.905 -24.940 1.00 69.25 177 THR A N 1
ATOM 1350 C CA . THR A 1 177 ? 18.475 -8.460 -24.280 1.00 69.25 177 THR A CA 1
ATOM 1351 C C . THR A 1 177 ? 18.814 -8.951 -22.884 1.00 69.25 177 THR A C 1
ATOM 1353 O O . THR A 1 177 ? 19.702 -9.785 -22.719 1.00 69.25 177 THR A O 1
ATOM 1356 N N . PHE A 1 178 ? 18.062 -8.476 -21.897 1.00 77.12 178 PHE A N 1
ATOM 1357 C CA . PHE A 1 178 ? 18.129 -8.923 -20.511 1.00 77.12 178 PHE A CA 1
ATOM 1358 C C . PHE A 1 178 ? 16.813 -9.600 -20.122 1.00 77.12 178 PHE A C 1
ATOM 1360 O O . PHE A 1 178 ? 15.737 -9.240 -20.604 1.00 77.12 178 PHE A O 1
ATOM 1367 N N . VAL A 1 179 ? 16.889 -10.586 -19.235 1.00 83.81 179 VAL A N 1
ATOM 1368 C CA . VAL A 1 179 ? 15.728 -11.330 -18.745 1.00 83.81 179 VAL A CA 1
ATOM 1369 C C . VAL A 1 179 ? 15.276 -10.745 -17.413 1.00 83.81 179 VAL A C 1
ATOM 1371 O O . VAL A 1 179 ? 16.007 -10.796 -16.425 1.00 83.81 179 VAL A O 1
ATOM 1374 N N . MET A 1 180 ? 14.049 -10.221 -17.375 1.00 86.38 180 MET A N 1
ATOM 1375 C CA . MET A 1 180 ? 13.372 -9.818 -16.140 1.00 86.38 180 MET A CA 1
ATOM 1376 C C . MET A 1 180 ? 12.518 -10.970 -15.605 1.00 86.38 180 MET A C 1
ATOM 1378 O O . MET A 1 180 ? 11.643 -11.482 -16.300 1.00 86.38 180 MET A O 1
ATOM 1382 N N . GLU A 1 181 ? 12.728 -11.348 -14.347 1.00 90.12 181 GLU A N 1
ATOM 1383 C CA . GLU A 1 181 ? 11.917 -12.344 -13.650 1.00 90.12 181 GLU A CA 1
ATOM 1384 C C . GLU A 1 181 ? 11.142 -11.697 -12.497 1.00 90.12 181 GLU A C 1
ATOM 1386 O O . GLU A 1 181 ? 11.733 -11.225 -11.521 1.00 90.12 181 GLU A O 1
ATOM 1391 N N . ALA A 1 182 ? 9.810 -11.726 -12.585 1.00 91.38 182 ALA A N 1
ATOM 1392 C CA . ALA A 1 182 ? 8.910 -11.326 -11.507 1.00 91.38 182 ALA A CA 1
ATOM 1393 C C . ALA A 1 182 ? 8.493 -12.553 -10.677 1.00 91.38 182 ALA A C 1
ATOM 1395 O O . ALA A 1 182 ? 8.069 -13.572 -11.218 1.00 91.38 182 ALA A O 1
ATOM 1396 N N . GLN A 1 183 ? 8.605 -12.466 -9.352 1.00 92.56 183 GLN A N 1
ATOM 1397 C CA . GLN A 1 183 ? 8.338 -13.566 -8.423 1.00 92.56 183 GLN A CA 1
ATOM 1398 C C . GLN A 1 183 ? 7.519 -13.104 -7.216 1.00 92.56 183 GLN A C 1
ATOM 1400 O O . GLN A 1 183 ? 7.669 -11.985 -6.729 1.00 92.56 183 GLN A O 1
ATOM 1405 N N . VAL A 1 184 ? 6.690 -13.999 -6.677 1.00 92.88 184 VAL A N 1
ATOM 1406 C CA . VAL A 1 184 ? 5.974 -13.785 -5.412 1.00 92.88 184 VAL A CA 1
ATOM 1407 C C . VAL A 1 184 ? 6.783 -14.344 -4.246 1.00 92.88 184 VAL A C 1
ATOM 1409 O O . VAL A 1 184 ? 7.068 -15.541 -4.189 1.00 92.88 184 VAL A O 1
ATOM 1412 N N . SER A 1 185 ? 7.083 -13.507 -3.254 1.00 88.69 185 SER A N 1
ATOM 1413 C CA . SER A 1 185 ? 7.631 -13.961 -1.977 1.00 88.69 185 SER A CA 1
ATOM 1414 C C . SER A 1 185 ? 6.511 -14.169 -0.957 1.00 88.69 185 SER A C 1
ATOM 1416 O O . SER A 1 185 ? 5.910 -13.214 -0.473 1.00 88.69 185 SER A O 1
ATOM 1418 N N . ARG A 1 186 ? 6.268 -15.427 -0.564 1.00 75.56 186 ARG A N 1
ATOM 1419 C CA . ARG A 1 186 ? 5.234 -15.823 0.422 1.00 75.56 186 ARG A CA 1
ATOM 1420 C C . ARG A 1 186 ? 5.563 -15.455 1.886 1.00 75.56 186 ARG A C 1
ATOM 1422 O O . ARG A 1 186 ? 4.978 -16.017 2.808 1.00 75.56 186 ARG A O 1
ATOM 1429 N N . ARG A 1 187 ? 6.539 -14.575 2.145 1.00 73.88 187 ARG A N 1
ATOM 1430 C CA . ARG A 1 187 ? 6.894 -14.160 3.515 1.00 73.88 187 ARG A CA 1
ATOM 1431 C C . ARG A 1 187 ? 5.951 -13.044 3.973 1.00 73.88 187 ARG A C 1
ATOM 1433 O O . ARG A 1 187 ? 5.927 -11.977 3.379 1.00 73.88 187 ARG A O 1
ATOM 1440 N N . THR A 1 188 ? 5.234 -13.278 5.072 1.00 56.72 188 THR A N 1
ATOM 1441 C CA . THR A 1 188 ? 4.165 -12.405 5.607 1.00 56.72 188 THR A CA 1
ATOM 1442 C C . THR A 1 188 ? 4.618 -11.018 6.073 1.00 56.72 188 THR A C 1
ATOM 1444 O O . THR A 1 188 ? 3.794 -10.135 6.286 1.00 56.72 188 THR A O 1
ATOM 1447 N N . LYS A 1 189 ? 5.926 -10.791 6.231 1.00 62.91 189 LYS A N 1
ATOM 1448 C CA . LYS A 1 189 ? 6.493 -9.463 6.495 1.00 62.91 189 LYS A CA 1
ATOM 1449 C C . LYS A 1 189 ? 6.825 -8.802 5.154 1.00 62.91 189 LYS A C 1
ATOM 1451 O O . LYS A 1 189 ? 7.666 -9.339 4.432 1.00 62.91 189 LYS A O 1
ATOM 1456 N N . ASN A 1 190 ? 6.275 -7.606 4.903 1.00 69.12 190 ASN A N 1
ATOM 1457 C CA . ASN A 1 190 ? 6.374 -6.809 3.657 1.00 69.12 190 ASN A CA 1
ATOM 1458 C C . ASN A 1 190 ? 5.367 -7.161 2.547 1.00 69.12 190 ASN A C 1
ATOM 1460 O O . ASN A 1 190 ? 5.716 -7.147 1.369 1.00 69.12 190 ASN A O 1
ATOM 1464 N N . VAL A 1 191 ? 4.122 -7.438 2.926 1.00 81.62 191 VAL A N 1
ATOM 1465 C CA . VAL A 1 191 ? 2.984 -7.478 1.996 1.00 81.62 191 VAL A CA 1
ATOM 1466 C C . VAL A 1 191 ? 2.808 -6.116 1.299 1.00 81.62 191 VAL A C 1
ATOM 1468 O O . VAL A 1 191 ? 3.151 -5.092 1.894 1.00 81.62 191 VAL A O 1
ATOM 1471 N N . GLY A 1 192 ? 2.333 -6.082 0.049 1.00 84.50 192 GLY A N 1
ATOM 1472 C CA . GLY A 1 192 ? 2.106 -4.825 -0.674 1.00 84.50 192 GLY A CA 1
ATOM 1473 C C . GLY A 1 192 ? 3.371 -4.119 -1.159 1.00 84.50 192 GLY A C 1
ATOM 1474 O O . GLY A 1 192 ? 3.320 -2.934 -1.468 1.00 84.50 192 GLY A O 1
ATOM 1475 N N . ARG A 1 193 ? 4.526 -4.798 -1.201 1.00 89.25 193 ARG A N 1
ATOM 1476 C CA . ARG A 1 193 ? 5.818 -4.182 -1.555 1.00 89.25 193 ARG A CA 1
ATOM 1477 C C . ARG A 1 193 ? 6.482 -4.842 -2.757 1.00 89.25 193 ARG A C 1
ATOM 1479 O O . ARG A 1 193 ? 6.582 -6.067 -2.827 1.00 89.25 193 ARG A O 1
ATOM 1486 N N . LEU A 1 194 ? 7.032 -3.997 -3.626 1.00 93.19 194 LEU A N 1
ATOM 1487 C CA . LEU A 1 194 ? 8.029 -4.366 -4.625 1.00 93.19 194 LEU A CA 1
ATOM 1488 C C . LEU A 1 194 ? 9.421 -4.474 -3.973 1.00 93.19 194 LEU A C 1
ATOM 1490 O O . LEU A 1 194 ? 9.752 -3.765 -3.021 1.00 93.19 194 LEU A O 1
ATOM 1494 N N . THR A 1 195 ? 10.268 -5.363 -4.477 1.00 92.69 195 THR A N 1
ATOM 1495 C CA . THR A 1 195 ? 11.706 -5.399 -4.182 1.00 92.69 195 THR A CA 1
ATOM 1496 C C . THR A 1 195 ? 12.460 -5.711 -5.460 1.00 92.69 195 THR A C 1
ATOM 1498 O O . THR A 1 195 ? 12.142 -6.691 -6.128 1.00 92.69 195 THR A O 1
ATOM 1501 N N . LEU A 1 196 ? 13.459 -4.893 -5.774 1.00 91.94 196 LEU A N 1
ATOM 1502 C CA . LEU A 1 196 ? 14.360 -5.112 -6.899 1.00 91.94 196 LEU A CA 1
ATOM 1503 C C . LEU A 1 196 ? 15.598 -5.863 -6.392 1.00 91.94 196 LEU A C 1
ATOM 1505 O O . LEU A 1 196 ? 16.188 -5.460 -5.393 1.00 91.94 196 LEU A O 1
ATOM 1509 N N . LEU A 1 197 ? 15.953 -6.977 -7.034 1.00 84.12 197 LEU A N 1
ATOM 1510 C CA . LEU A 1 197 ? 17.103 -7.822 -6.686 1.00 84.12 197 LEU A CA 1
ATOM 1511 C C . LEU A 1 197 ? 18.058 -7.990 -7.878 1.00 84.12 197 LEU A C 1
ATOM 1513 O O . LEU A 1 197 ? 18.253 -9.104 -8.362 1.00 84.12 197 LEU A O 1
ATOM 1517 N N . SER A 1 198 ? 18.643 -6.891 -8.348 1.00 79.38 198 SER A N 1
ATOM 1518 C CA . SER A 1 198 ? 19.813 -6.870 -9.239 1.00 79.38 198 SER A CA 1
ATOM 1519 C C . SER A 1 198 ? 20.321 -5.431 -9.409 1.00 79.38 198 SER A C 1
ATOM 1521 O O . SER A 1 198 ? 19.782 -4.501 -8.806 1.00 79.38 198 SER A O 1
ATOM 1523 N N . THR A 1 199 ? 21.359 -5.239 -10.227 1.00 82.44 199 THR A N 1
ATOM 1524 C CA . THR A 1 199 ? 21.840 -3.923 -10.670 1.00 82.44 199 THR A CA 1
ATOM 1525 C C . THR A 1 199 ? 20.884 -3.325 -11.708 1.00 82.44 199 THR A C 1
ATOM 1527 O O . THR A 1 199 ? 21.156 -3.344 -12.911 1.00 82.44 199 THR A O 1
ATOM 1530 N N . PHE A 1 200 ? 19.747 -2.824 -11.234 1.00 85.12 200 PHE A N 1
ATOM 1531 C CA . PHE A 1 200 ? 19.021 -1.757 -11.917 1.00 85.12 200 PHE A CA 1
ATOM 1532 C C . PHE A 1 200 ? 19.766 -0.447 -11.653 1.00 85.12 200 PHE A C 1
ATOM 1534 O O . PHE A 1 200 ? 20.176 -0.202 -10.516 1.00 85.12 200 PHE A O 1
ATOM 1541 N N . ASP A 1 201 ? 19.940 0.389 -12.672 1.00 89.38 201 ASP A N 1
ATOM 1542 C CA . ASP A 1 201 ? 20.308 1.788 -12.449 1.00 89.38 201 ASP A CA 1
ATOM 1543 C C . ASP A 1 201 ? 19.100 2.609 -11.959 1.00 89.38 201 ASP A C 1
ATOM 1545 O O . ASP A 1 201 ? 18.012 2.074 -11.718 1.00 89.38 201 ASP A O 1
ATOM 1549 N N . GLU A 1 202 ? 19.293 3.908 -11.742 1.00 90.69 202 GLU A N 1
ATOM 1550 C CA . GLU A 1 202 ? 18.254 4.807 -11.228 1.00 90.69 202 GLU A CA 1
ATOM 1551 C C . GLU A 1 202 ? 17.066 4.946 -12.197 1.00 90.69 202 GLU A C 1
ATOM 1553 O O . GLU A 1 202 ? 15.905 4.934 -11.771 1.00 90.69 202 GLU A O 1
ATOM 1558 N N . GLU A 1 203 ? 17.336 4.984 -13.504 1.00 90.44 203 GLU A N 1
ATOM 1559 C CA . GLU A 1 203 ? 16.317 5.115 -14.546 1.00 90.44 203 GLU A CA 1
ATOM 1560 C C . GLU A 1 203 ? 15.474 3.835 -14.660 1.00 90.44 203 GLU A C 1
ATOM 1562 O O . GLU A 1 203 ? 14.244 3.884 -14.582 1.00 90.44 203 GLU A O 1
ATOM 1567 N N . ALA A 1 204 ? 16.114 2.665 -14.741 1.00 90.38 204 ALA A N 1
ATOM 1568 C CA . ALA A 1 204 ? 15.438 1.372 -14.786 1.00 90.38 204 ALA A CA 1
ATOM 1569 C C . ALA A 1 204 ? 14.727 1.036 -13.464 1.00 90.38 204 ALA A C 1
ATOM 1571 O O . ALA A 1 204 ? 13.663 0.408 -13.472 1.00 90.38 204 ALA A O 1
ATOM 1572 N N . THR A 1 205 ? 15.271 1.478 -12.325 1.00 92.19 205 THR A N 1
ATOM 1573 C CA . THR A 1 205 ? 14.603 1.408 -11.016 1.00 92.19 205 THR A CA 1
ATOM 1574 C C . THR A 1 205 ? 13.303 2.206 -11.037 1.00 92.19 205 THR A C 1
ATOM 1576 O O . THR A 1 205 ? 12.253 1.673 -10.671 1.00 92.19 205 THR A O 1
ATOM 1579 N N . THR A 1 206 ? 13.352 3.452 -11.511 1.00 92.50 206 THR A N 1
ATOM 1580 C CA . THR A 1 206 ? 12.189 4.347 -11.604 1.00 92.50 206 THR A CA 1
ATOM 1581 C C . THR A 1 206 ? 11.145 3.803 -12.579 1.00 92.50 206 THR A C 1
ATOM 1583 O O . THR A 1 206 ? 9.977 3.663 -12.217 1.00 92.50 206 THR A O 1
ATOM 1586 N N . ALA A 1 207 ? 11.560 3.374 -13.774 1.00 92.44 207 ALA A N 1
ATOM 1587 C CA . ALA A 1 207 ? 10.674 2.756 -14.759 1.00 92.44 207 ALA A CA 1
ATOM 1588 C C . ALA A 1 207 ? 9.996 1.479 -14.229 1.00 92.44 207 ALA A C 1
ATOM 1590 O O . ALA A 1 207 ? 8.800 1.278 -14.442 1.00 92.44 207 ALA A O 1
ATOM 1591 N N . THR A 1 208 ? 10.720 0.638 -13.481 1.00 92.00 208 THR A N 1
ATOM 1592 C CA . THR A 1 208 ? 10.155 -0.577 -12.866 1.00 92.00 208 THR A CA 1
ATOM 1593 C C . THR A 1 208 ? 9.170 -0.248 -11.734 1.00 92.00 208 THR A C 1
ATOM 1595 O O . THR A 1 208 ? 8.171 -0.951 -11.567 1.00 92.00 208 THR A O 1
ATOM 1598 N N . GLN A 1 209 ? 9.396 0.828 -10.971 1.00 93.69 209 GLN A N 1
ATOM 1599 C CA . GLN A 1 209 ? 8.447 1.309 -9.958 1.00 93.69 209 GLN A CA 1
ATOM 1600 C C . GLN A 1 209 ? 7.172 1.882 -10.596 1.00 93.69 209 GLN A C 1
ATOM 1602 O O . GLN A 1 209 ? 6.071 1.487 -10.203 1.00 93.69 209 GLN A O 1
ATOM 1607 N N . ASN A 1 210 ? 7.301 2.725 -11.627 1.00 93.75 210 ASN A N 1
ATOM 1608 C CA . ASN A 1 210 ? 6.166 3.249 -12.396 1.00 93.75 210 ASN A CA 1
ATOM 1609 C C . ASN A 1 210 ? 5.335 2.111 -13.001 1.00 93.75 210 ASN A C 1
ATOM 1611 O O . ASN A 1 210 ? 4.114 2.085 -12.860 1.00 93.75 210 ASN A O 1
ATOM 1615 N N . ALA A 1 211 ? 6.002 1.121 -13.600 1.00 94.31 211 ALA A N 1
ATOM 1616 C CA . ALA A 1 211 ? 5.377 -0.076 -14.147 1.00 94.31 211 ALA A CA 1
ATOM 1617 C C . ALA A 1 211 ? 4.595 -0.887 -13.100 1.00 94.31 211 ALA A C 1
ATOM 1619 O O . ALA A 1 211 ? 3.514 -1.396 -13.396 1.00 94.31 211 ALA A O 1
ATOM 1620 N N . TYR A 1 212 ? 5.103 -0.987 -11.868 1.00 95.38 212 TYR A N 1
ATOM 1621 C CA . TYR A 1 212 ? 4.412 -1.658 -10.765 1.00 95.38 212 TYR A CA 1
ATOM 1622 C C . TYR A 1 212 ? 3.150 -0.899 -10.329 1.00 95.38 212 TYR A C 1
ATOM 1624 O O . TYR A 1 212 ? 2.085 -1.502 -10.188 1.00 95.38 212 TYR A O 1
ATOM 1632 N N . VAL A 1 213 ? 3.237 0.427 -10.174 1.00 94.31 213 VAL A N 1
ATOM 1633 C CA . VAL A 1 213 ? 2.082 1.278 -9.831 1.00 94.31 213 VAL A CA 1
ATOM 1634 C C . VAL A 1 213 ? 1.035 1.260 -10.948 1.00 94.31 213 VAL A C 1
ATOM 1636 O O . VAL A 1 213 ? -0.157 1.124 -10.670 1.00 94.31 213 VAL A O 1
ATOM 1639 N N . ALA A 1 214 ? 1.460 1.325 -12.211 1.00 94.88 214 ALA A N 1
ATOM 1640 C CA . ALA A 1 214 ? 0.575 1.204 -13.364 1.00 94.88 214 ALA A CA 1
ATOM 1641 C C . ALA A 1 214 ? -0.127 -0.164 -13.395 1.00 94.88 214 ALA A C 1
ATOM 1643 O O . ALA A 1 214 ? -1.346 -0.218 -13.560 1.00 94.88 214 ALA A O 1
ATOM 1644 N N . ALA A 1 215 ? 0.602 -1.265 -13.168 1.00 94.94 215 ALA A N 1
ATOM 1645 C CA . ALA A 1 215 ? 0.026 -2.609 -13.117 1.00 94.94 215 ALA A CA 1
ATOM 1646 C C . ALA A 1 215 ? -0.997 -2.749 -11.977 1.00 94.94 215 ALA A C 1
ATOM 1648 O O . ALA A 1 215 ? -2.070 -3.309 -12.192 1.00 94.94 215 ALA A O 1
ATOM 1649 N N . PHE A 1 216 ? -0.717 -2.180 -10.799 1.00 94.75 216 PHE A N 1
ATOM 1650 C CA . PHE A 1 216 ? -1.666 -2.121 -9.685 1.00 94.75 216 PHE A CA 1
ATOM 1651 C C . PHE A 1 216 ? -2.953 -1.369 -10.056 1.00 94.75 216 PHE A C 1
ATOM 1653 O O . PHE A 1 216 ? -4.047 -1.907 -9.880 1.00 94.75 216 PHE A O 1
ATOM 1660 N N . ARG A 1 217 ? -2.835 -0.150 -10.606 1.00 93.62 217 ARG A N 1
ATOM 1661 C CA . ARG A 1 217 ? -3.990 0.675 -11.010 1.00 93.62 217 ARG A CA 1
ATOM 1662 C C . ARG A 1 217 ? -4.835 -0.022 -12.083 1.00 93.62 217 ARG A C 1
ATOM 1664 O O . ARG A 1 217 ? -6.053 -0.089 -11.944 1.00 93.62 217 ARG A O 1
ATOM 1671 N N . VAL A 1 218 ? -4.199 -0.580 -13.117 1.00 95.31 218 VAL A N 1
ATOM 1672 C CA . VAL A 1 218 ? -4.883 -1.302 -14.206 1.00 95.31 218 VAL A CA 1
ATOM 1673 C C . VAL A 1 218 ? -5.587 -2.553 -13.685 1.00 95.31 218 VAL A C 1
ATOM 1675 O O . VAL A 1 218 ? -6.747 -2.773 -14.029 1.00 95.31 218 VAL A O 1
ATOM 1678 N N . LEU A 1 219 ? -4.932 -3.341 -12.825 1.00 95.44 219 LEU A N 1
ATOM 1679 C CA . LEU A 1 219 ? -5.545 -4.534 -12.246 1.00 95.44 219 LEU A CA 1
ATOM 1680 C C . LEU A 1 219 ? -6.758 -4.168 -11.385 1.00 95.44 219 LEU A C 1
ATOM 1682 O O . LEU A 1 219 ? -7.815 -4.754 -11.568 1.00 95.44 219 LEU A O 1
ATOM 1686 N N . ARG A 1 220 ? -6.658 -3.149 -10.522 1.00 94.31 220 ARG A N 1
ATOM 1687 C CA . ARG A 1 220 ? -7.788 -2.686 -9.698 1.00 94.31 220 ARG A CA 1
ATOM 1688 C C . ARG A 1 220 ? -8.961 -2.137 -10.508 1.00 94.31 220 ARG A C 1
ATOM 1690 O O . ARG A 1 220 ? -10.102 -2.320 -10.099 1.00 94.31 220 ARG A O 1
ATOM 1697 N N . ALA A 1 221 ? -8.693 -1.477 -11.634 1.00 93.62 221 ALA A N 1
ATOM 1698 C CA . ALA A 1 221 ? -9.736 -0.948 -12.510 1.00 93.62 221 ALA A CA 1
ATOM 1699 C C . ALA A 1 221 ? -10.452 -2.043 -13.325 1.00 93.62 221 ALA A C 1
ATOM 1701 O O . ALA A 1 221 ? -11.640 -1.910 -13.605 1.00 93.62 221 ALA A O 1
ATOM 1702 N N . GLN A 1 222 ? -9.742 -3.107 -13.718 1.00 96.12 222 GLN A N 1
ATOM 1703 C CA . GLN A 1 222 ? -10.289 -4.196 -14.543 1.00 96.12 222 GLN A CA 1
ATOM 1704 C C . GLN A 1 222 ? -10.839 -5.368 -13.712 1.00 96.12 222 GLN A C 1
ATOM 1706 O O . GLN A 1 222 ? -11.783 -6.033 -14.129 1.00 96.12 222 GLN A O 1
ATOM 1711 N N . GLU A 1 223 ? -10.256 -5.620 -12.542 1.00 97.50 223 GLU A N 1
ATOM 1712 C CA . GLU A 1 223 ? -10.528 -6.749 -11.650 1.00 97.50 223 GLU A CA 1
ATOM 1713 C C . GLU A 1 223 ? -10.505 -6.263 -10.182 1.00 97.50 223 GLU A C 1
ATOM 1715 O O . GLU A 1 223 ? -9.542 -6.523 -9.457 1.00 97.50 223 GLU A O 1
ATOM 1720 N N . PRO A 1 224 ? -11.534 -5.540 -9.701 1.00 95.94 224 PRO A N 1
ATOM 1721 C CA . PRO A 1 224 ? -11.517 -4.931 -8.364 1.00 95.94 224 PRO A CA 1
ATOM 1722 C C . PRO A 1 224 ? -11.346 -5.953 -7.225 1.00 95.94 224 PRO A C 1
ATOM 1724 O O . PRO A 1 224 ? -10.658 -5.664 -6.242 1.00 95.94 224 PRO A O 1
ATOM 1727 N N . GLU A 1 225 ? -11.889 -7.162 -7.401 1.00 96.62 225 GLU A N 1
ATOM 1728 C CA . GLU A 1 225 ? -11.754 -8.308 -6.486 1.00 96.62 225 GLU A CA 1
ATOM 1729 C C . GLU A 1 225 ? -10.335 -8.913 -6.457 1.00 96.62 225 GLU A C 1
ATOM 1731 O O . GLU A 1 225 ? -9.986 -9.661 -5.537 1.00 96.62 225 GLU A O 1
ATOM 1736 N N . ASN A 1 226 ? -9.486 -8.613 -7.450 1.00 95.19 226 ASN A N 1
ATOM 1737 C CA . ASN A 1 226 ? -8.133 -9.151 -7.526 1.00 95.19 226 ASN A CA 1
ATOM 1738 C C . ASN A 1 226 ? -7.201 -8.410 -6.555 1.00 95.19 226 ASN A C 1
ATOM 1740 O O . ASN A 1 226 ? -6.549 -7.413 -6.870 1.00 95.19 226 ASN A O 1
ATOM 1744 N N . SER A 1 227 ? -7.126 -8.954 -5.344 1.00 94.44 227 SER A N 1
ATOM 1745 C CA . SER A 1 227 ? -6.304 -8.456 -4.241 1.00 94.44 227 SER A CA 1
ATOM 1746 C C . SER A 1 227 ? -4.853 -8.966 -4.257 1.00 94.44 227 SER A C 1
ATOM 1748 O O . SER A 1 227 ? -4.178 -8.975 -3.223 1.00 94.44 227 SER A O 1
ATOM 1750 N N . PHE A 1 228 ? -4.346 -9.411 -5.418 1.00 95.00 228 PHE A N 1
ATOM 1751 C CA . PHE A 1 228 ? -3.006 -9.990 -5.556 1.00 95.00 228 PHE A CA 1
ATOM 1752 C C . PHE A 1 228 ? -1.918 -9.095 -4.956 1.00 95.00 228 PHE A C 1
ATOM 1754 O O . PHE A 1 228 ? -1.127 -9.554 -4.131 1.00 95.00 228 PHE A O 1
ATOM 1761 N N . PHE A 1 229 ? -1.881 -7.817 -5.334 1.00 93.81 229 PHE A N 1
ATOM 1762 C CA . PHE A 1 229 ? -0.845 -6.902 -4.861 1.00 93.81 229 PHE A CA 1
ATOM 1763 C C . PHE A 1 229 ? -0.992 -6.551 -3.375 1.00 93.81 229 PHE A C 1
ATOM 1765 O O . PHE A 1 229 ? 0.024 -6.336 -2.724 1.00 93.81 229 PHE A O 1
ATOM 1772 N N . ASP A 1 230 ? -2.203 -6.557 -2.806 1.00 91.31 230 ASP A N 1
ATOM 1773 C CA . ASP A 1 230 ? -2.401 -6.260 -1.377 1.00 91.31 230 ASP A CA 1
ATOM 1774 C C . ASP A 1 230 ? -1.872 -7.380 -0.472 1.00 91.31 230 ASP A C 1
ATOM 1776 O O . ASP A 1 230 ? -1.515 -7.127 0.676 1.00 91.31 230 ASP A O 1
ATOM 1780 N N . HIS A 1 231 ? -1.837 -8.615 -0.990 1.00 90.69 231 HIS A N 1
ATOM 1781 C CA . HIS A 1 231 ? -1.536 -9.839 -0.240 1.00 90.69 231 HIS A CA 1
ATOM 1782 C C . HIS A 1 231 ? -0.177 -10.469 -0.561 1.00 90.69 231 HIS A C 1
ATOM 1784 O O . HIS A 1 231 ? 0.228 -11.428 0.099 1.00 90.69 231 HIS A O 1
ATOM 1790 N N . ASN A 1 232 ? 0.563 -9.929 -1.532 1.00 89.81 232 ASN A N 1
ATOM 1791 C CA . ASN A 1 232 ? 1.839 -10.488 -1.964 1.00 89.81 232 ASN A CA 1
ATOM 1792 C C . ASN A 1 232 ? 2.978 -9.469 -1.883 1.00 89.81 232 ASN A C 1
ATOM 1794 O O . ASN A 1 232 ? 2.805 -8.270 -2.092 1.00 89.81 232 ASN A O 1
ATOM 1798 N N . LYS A 1 233 ? 4.182 -9.972 -1.596 1.00 92.38 233 LYS A N 1
ATOM 1799 C CA . LYS A 1 233 ? 5.427 -9.250 -1.851 1.00 92.38 233 LYS A CA 1
ATOM 1800 C C . LYS A 1 233 ? 5.911 -9.632 -3.245 1.00 92.38 233 LYS A C 1
ATOM 1802 O O . LYS A 1 233 ? 6.198 -10.809 -3.476 1.00 92.38 233 LYS A O 1
ATOM 1807 N N . VAL A 1 234 ? 6.058 -8.662 -4.139 1.00 93.50 234 VAL A N 1
ATOM 1808 C CA . VAL A 1 234 ? 6.591 -8.897 -5.486 1.00 93.50 234 VAL A CA 1
ATOM 1809 C C . VAL A 1 234 ? 8.090 -8.621 -5.501 1.00 93.50 234 VAL A C 1
ATOM 1811 O O . VAL A 1 234 ? 8.577 -7.644 -4.934 1.00 93.50 234 VAL A O 1
ATOM 1814 N N . VAL A 1 235 ? 8.838 -9.513 -6.134 1.00 93.75 235 VAL A N 1
ATOM 1815 C CA . VAL A 1 235 ? 10.287 -9.444 -6.285 1.00 93.75 235 VAL A CA 1
ATOM 1816 C C . VAL A 1 235 ? 10.597 -9.446 -7.774 1.00 93.75 235 VAL A C 1
ATOM 1818 O O . VAL A 1 235 ? 10.235 -10.396 -8.458 1.00 93.75 235 VAL A O 1
ATOM 1821 N N . MET A 1 236 ? 11.250 -8.401 -8.268 1.00 93.56 236 MET A N 1
ATOM 1822 C CA . MET A 1 236 ? 11.732 -8.315 -9.645 1.00 93.56 236 MET A CA 1
ATOM 1823 C C . MET A 1 236 ? 13.254 -8.470 -9.644 1.00 93.56 236 MET A C 1
ATOM 1825 O O . MET A 1 236 ? 13.934 -7.848 -8.827 1.00 93.56 236 MET A O 1
ATOM 1829 N N . ARG A 1 237 ? 13.800 -9.290 -10.540 1.00 91.94 237 ARG A N 1
ATOM 1830 C CA . ARG A 1 237 ? 15.249 -9.490 -10.690 1.00 91.94 237 ARG A CA 1
ATOM 1831 C C . ARG A 1 237 ? 15.642 -9.581 -12.158 1.00 91.94 237 ARG A C 1
ATOM 1833 O O . ARG A 1 237 ? 14.883 -10.135 -12.947 1.00 91.94 237 ARG A O 1
ATOM 1840 N N . THR A 1 238 ? 16.826 -9.088 -12.504 1.00 88.94 238 THR A N 1
ATOM 1841 C CA . THR A 1 238 ? 17.516 -9.489 -13.740 1.00 88.94 238 THR A CA 1
ATOM 1842 C C . THR A 1 238 ? 18.478 -10.642 -13.452 1.00 88.94 238 THR A C 1
ATOM 1844 O O . THR A 1 238 ? 18.732 -10.976 -12.287 1.00 88.94 238 THR A O 1
ATOM 1847 N N . ARG A 1 239 ? 19.004 -11.295 -14.493 1.00 85.06 239 ARG A N 1
ATOM 1848 C CA . ARG A 1 239 ? 20.042 -12.318 -14.309 1.00 85.06 239 ARG A CA 1
ATOM 1849 C C . ARG A 1 239 ? 21.357 -11.682 -13.827 1.00 85.06 239 ARG A C 1
ATOM 1851 O O . ARG A 1 239 ? 21.638 -10.531 -14.160 1.00 85.06 239 ARG A O 1
ATOM 1858 N N . PRO A 1 240 ? 22.193 -12.406 -13.059 1.00 81.31 240 PRO A N 1
ATOM 1859 C CA . PRO A 1 240 ? 23.523 -11.925 -12.691 1.00 81.31 240 PRO A CA 1
ATOM 1860 C C . PRO A 1 240 ? 24.344 -11.561 -13.937 1.00 81.31 240 PRO A C 1
ATOM 1862 O O . PRO A 1 240 ? 24.390 -12.338 -14.884 1.00 81.31 240 PRO A O 1
ATOM 1865 N N . GLY A 1 241 ? 24.973 -10.383 -13.936 1.00 81.12 241 GLY A N 1
ATOM 1866 C CA . GLY A 1 241 ? 25.712 -9.842 -15.087 1.00 81.12 241 GLY A CA 1
ATOM 1867 C C . GLY A 1 241 ? 24.855 -9.062 -16.096 1.00 81.12 241 GLY A C 1
ATOM 1868 O O . GLY A 1 241 ? 25.377 -8.176 -16.770 1.00 81.12 241 GLY A O 1
ATOM 1869 N N . GLU A 1 242 ? 23.541 -9.294 -16.151 1.00 79.31 242 GLU A N 1
ATOM 1870 C CA . GLU A 1 242 ? 22.610 -8.532 -16.992 1.00 79.31 242 GLU A CA 1
ATOM 1871 C C . GLU A 1 242 ? 22.117 -7.283 -16.237 1.00 79.31 242 GLU A C 1
ATOM 1873 O O . GLU A 1 242 ? 21.124 -7.313 -15.504 1.00 79.31 242 GLU A O 1
ATOM 1878 N N . GLY A 1 243 ? 22.827 -6.164 -16.396 1.00 71.38 243 GLY A N 1
ATOM 1879 C CA . GLY A 1 243 ? 22.391 -4.862 -15.884 1.00 71.38 243 GLY A CA 1
ATOM 1880 C C . GLY A 1 243 ? 21.361 -4.205 -16.806 1.00 71.38 243 GLY A C 1
ATOM 1881 O O . GLY A 1 243 ? 21.651 -3.966 -17.978 1.00 71.38 243 GLY A O 1
ATOM 1882 N N . CYS A 1 244 ? 20.185 -3.861 -16.277 1.00 77.38 244 CYS A N 1
ATOM 1883 C CA . CYS A 1 244 ? 19.223 -3.023 -16.991 1.00 77.38 244 CYS A CA 1
ATOM 1884 C C . CYS A 1 244 ? 19.650 -1.556 -16.843 1.00 77.38 244 CYS A C 1
ATOM 1886 O O . CYS A 1 244 ? 19.580 -1.020 -15.738 1.00 77.38 244 CYS A O 1
ATOM 1888 N N . LYS A 1 245 ? 20.117 -0.947 -17.943 1.00 77.81 245 LYS A N 1
ATOM 1889 C CA . LYS A 1 245 ? 20.739 0.394 -17.978 1.00 77.81 245 LYS A CA 1
ATOM 1890 C C . LYS A 1 245 ? 19.906 1.479 -18.691 1.00 77.81 245 LYS A C 1
ATOM 1892 O O . LYS A 1 245 ? 20.466 2.379 -19.310 1.00 77.81 245 LYS A O 1
ATOM 1897 N N . MET A 1 246 ? 18.589 1.287 -18.781 1.00 76.69 246 MET A N 1
ATOM 1898 C CA . MET A 1 246 ? 17.670 2.165 -19.520 1.00 76.69 246 MET A CA 1
ATOM 1899 C C . MET A 1 246 ? 16.262 2.087 -18.919 1.00 76.69 246 MET A C 1
ATOM 1901 O O . MET A 1 246 ? 15.800 1.002 -18.555 1.00 76.69 246 MET A O 1
ATOM 1905 N N . GLY A 1 247 ? 15.527 3.199 -18.920 1.00 81.00 247 GLY A N 1
ATOM 1906 C CA . GLY A 1 247 ? 14.118 3.283 -18.513 1.00 81.00 247 GLY A CA 1
ATOM 1907 C C . GLY A 1 247 ? 13.134 2.628 -19.491 1.00 81.00 247 GLY A C 1
ATOM 1908 O O . GLY A 1 247 ? 11.949 2.474 -19.191 1.00 81.00 247 GLY A O 1
ATOM 1909 N N . SER A 1 248 ? 13.613 2.156 -20.645 1.00 86.19 248 SER A N 1
ATOM 1910 C CA . SER A 1 248 ? 12.819 1.449 -21.660 1.00 86.19 248 SER A CA 1
ATOM 1911 C C . SER A 1 248 ? 12.377 0.029 -21.254 1.00 86.19 248 SER A C 1
ATOM 1913 O O . SER A 1 248 ? 11.741 -0.671 -22.046 1.00 86.19 248 SER A O 1
ATOM 1915 N N . CYS A 1 249 ? 12.675 -0.400 -20.022 1.00 90.62 249 CYS A N 1
ATOM 1916 C CA . CYS A 1 249 ? 12.217 -1.659 -19.431 1.00 90.62 249 CYS A CA 1
ATOM 1917 C C . CYS A 1 249 ? 10.797 -1.600 -18.835 1.00 90.62 249 CYS A C 1
ATOM 1919 O O . CYS A 1 249 ? 10.217 -2.651 -18.547 1.00 90.62 249 CYS A O 1
ATOM 1921 N N . GLY A 1 250 ? 10.221 -0.401 -18.660 1.00 92.62 250 GLY A N 1
ATOM 1922 C CA . GLY A 1 250 ? 8.942 -0.202 -17.966 1.00 92.62 250 GLY A CA 1
ATOM 1923 C C . GLY A 1 250 ? 7.803 -1.063 -18.521 1.00 92.62 250 GLY A C 1
ATOM 1924 O O . GLY A 1 250 ? 7.109 -1.743 -17.763 1.00 92.62 250 GLY A O 1
ATOM 1925 N N . LEU A 1 251 ? 7.651 -1.122 -19.847 1.00 92.31 251 LEU A N 1
ATOM 1926 C CA . LEU A 1 251 ? 6.602 -1.917 -20.491 1.00 92.31 251 LEU A CA 1
ATOM 1927 C C . LEU A 1 251 ? 6.755 -3.431 -20.243 1.00 92.31 251 LEU A C 1
ATOM 1929 O O . LEU A 1 251 ? 5.761 -4.117 -19.994 1.00 92.31 251 LEU A O 1
ATOM 1933 N N . ALA A 1 252 ? 7.988 -3.946 -20.255 1.00 92.69 252 ALA A N 1
ATOM 1934 C CA . ALA A 1 252 ? 8.273 -5.351 -19.958 1.00 92.69 252 ALA A CA 1
ATOM 1935 C C . ALA A 1 252 ? 7.992 -5.681 -18.481 1.00 92.69 252 ALA A C 1
ATOM 1937 O O . ALA A 1 252 ? 7.353 -6.692 -18.180 1.00 92.69 252 ALA A O 1
ATOM 1938 N N . ALA A 1 253 ? 8.391 -4.796 -17.560 1.00 93.94 253 ALA A N 1
ATOM 1939 C CA . ALA A 1 253 ? 8.095 -4.930 -16.136 1.00 93.94 253 ALA A CA 1
ATOM 1940 C C . ALA A 1 253 ? 6.579 -4.948 -15.863 1.00 93.94 253 ALA A C 1
ATOM 1942 O O . ALA A 1 253 ? 6.091 -5.817 -15.142 1.00 93.94 253 ALA A O 1
ATOM 1943 N N . PHE A 1 254 ? 5.818 -4.042 -16.483 1.00 95.25 254 PHE A N 1
ATOM 1944 C CA . PHE A 1 254 ? 4.359 -3.953 -16.353 1.00 95.25 254 PHE A CA 1
ATOM 1945 C C . PHE A 1 254 ? 3.655 -5.215 -16.853 1.00 95.25 254 PHE A C 1
ATOM 1947 O O . PHE A 1 254 ? 2.807 -5.773 -16.150 1.00 95.25 254 PHE A O 1
ATOM 1954 N N . ALA A 1 255 ? 4.051 -5.708 -18.030 1.00 94.38 255 ALA A N 1
ATOM 1955 C CA . ALA A 1 255 ? 3.539 -6.959 -18.574 1.00 94.38 255 ALA A CA 1
ATOM 1956 C C . ALA A 1 255 ? 3.826 -8.135 -17.622 1.00 94.38 255 ALA A C 1
ATOM 1958 O O . ALA A 1 255 ? 2.925 -8.923 -17.327 1.00 94.38 255 ALA A O 1
ATOM 1959 N N . ALA A 1 256 ? 5.044 -8.216 -17.072 1.00 94.44 256 ALA A N 1
ATOM 1960 C CA . ALA A 1 256 ? 5.425 -9.249 -16.111 1.00 94.44 256 ALA A CA 1
ATOM 1961 C C . ALA A 1 256 ? 4.622 -9.165 -14.798 1.00 94.44 256 ALA A C 1
ATOM 1963 O O . ALA A 1 256 ? 4.210 -10.198 -14.270 1.00 94.44 256 ALA A O 1
ATOM 1964 N N . PHE A 1 257 ? 4.335 -7.962 -14.290 1.00 95.69 257 PHE A N 1
ATOM 1965 C CA . PHE A 1 257 ? 3.504 -7.782 -13.095 1.00 95.69 257 PHE A CA 1
ATOM 1966 C C . PHE A 1 257 ? 2.046 -8.206 -13.318 1.00 95.69 257 PHE A C 1
ATOM 1968 O O . PHE A 1 257 ? 1.497 -8.918 -12.477 1.00 95.69 257 PHE A O 1
ATOM 1975 N N . LEU A 1 258 ? 1.423 -7.834 -14.444 1.00 95.56 258 LEU A N 1
ATOM 1976 C CA . LEU A 1 258 ? 0.056 -8.269 -14.765 1.00 95.56 258 LEU A CA 1
ATOM 1977 C C . LEU A 1 258 ? -0.025 -9.777 -15.038 1.00 95.56 258 LEU A C 1
ATOM 1979 O O . LEU A 1 258 ? -0.961 -10.431 -14.583 1.00 95.56 258 LEU A O 1
ATOM 1983 N N . SER A 1 259 ? 0.966 -10.339 -15.732 1.00 94.44 259 SER A N 1
ATOM 1984 C CA . SER A 1 259 ? 1.103 -11.783 -15.956 1.00 94.44 259 SER A CA 1
ATOM 1985 C C . SER A 1 259 ? 1.168 -12.556 -14.636 1.00 94.44 259 SER A C 1
ATOM 1987 O O . SER A 1 259 ? 0.394 -13.494 -14.427 1.00 94.44 259 SER A O 1
ATOM 1989 N N . LEU A 1 260 ? 2.018 -12.108 -13.706 1.00 94.00 260 LEU A N 1
ATOM 1990 C CA . LEU A 1 260 ? 2.161 -12.695 -12.375 1.00 94.00 260 LEU A CA 1
ATOM 1991 C C . LEU A 1 260 ? 0.875 -12.573 -11.538 1.00 94.00 260 LEU A C 1
ATOM 1993 O O . LEU A 1 260 ? 0.506 -13.530 -10.860 1.00 94.00 260 LEU A O 1
ATOM 1997 N N . ALA A 1 261 ? 0.183 -11.431 -11.608 1.00 94.94 261 ALA A N 1
ATOM 1998 C CA . ALA A 1 261 ? -1.046 -11.180 -10.853 1.00 94.94 261 ALA A CA 1
ATOM 1999 C C . ALA A 1 261 ? -2.271 -11.953 -11.373 1.00 94.94 261 ALA A C 1
ATOM 2001 O O . ALA A 1 261 ? -3.158 -12.306 -10.597 1.00 94.94 261 ALA A O 1
ATOM 2002 N N . ARG A 1 262 ? -2.315 -12.229 -12.682 1.00 95.12 262 ARG A N 1
ATOM 2003 C CA . ARG A 1 262 ? -3.389 -12.989 -13.347 1.00 95.12 262 ARG A CA 1
ATOM 2004 C C . ARG A 1 262 ? -3.118 -14.490 -13.427 1.00 95.12 262 ARG A C 1
ATOM 2006 O O . ARG A 1 262 ? -4.024 -15.257 -13.735 1.00 95.12 262 ARG A O 1
ATOM 2013 N N . GLY A 1 263 ? -1.871 -14.917 -13.218 1.00 93.62 263 GLY A N 1
ATOM 2014 C CA . GLY A 1 263 ? -1.439 -16.291 -13.488 1.00 93.62 263 GLY A CA 1
ATOM 2015 C C . GLY A 1 263 ? -1.444 -16.655 -14.980 1.00 93.62 263 GLY A C 1
ATOM 2016 O O . GLY A 1 263 ? -1.444 -17.837 -15.317 1.00 93.62 263 GLY A O 1
ATOM 2017 N N . VAL A 1 264 ? -1.455 -15.657 -15.870 1.00 93.12 264 VAL A N 1
ATOM 2018 C CA . VAL A 1 264 ? -1.491 -15.840 -17.329 1.00 93.12 264 VAL A CA 1
ATOM 2019 C C . VAL A 1 264 ? -0.074 -15.656 -17.877 1.00 93.12 264 VAL A C 1
ATOM 2021 O O . VAL A 1 264 ? 0.492 -14.578 -17.685 1.00 93.12 264 VAL A O 1
ATOM 2024 N N . PRO A 1 265 ? 0.534 -16.662 -18.535 1.00 89.12 265 PRO A N 1
ATOM 2025 C CA . PRO A 1 265 ? 1.883 -16.533 -19.079 1.00 89.12 265 PRO A CA 1
ATOM 2026 C C . PRO A 1 265 ? 1.932 -15.470 -20.182 1.00 89.12 265 PRO A C 1
ATOM 2028 O O . PRO A 1 265 ? 0.988 -15.317 -20.959 1.00 89.12 265 PRO A O 1
ATOM 2031 N N . LEU A 1 266 ? 3.047 -14.741 -20.259 1.00 86.31 266 LEU A N 1
ATOM 2032 C CA . LEU A 1 266 ? 3.297 -13.825 -21.369 1.00 86.31 266 LEU A CA 1
ATOM 2033 C C . LEU A 1 266 ? 3.608 -14.609 -22.652 1.00 86.31 266 LEU A C 1
ATOM 2035 O O . LEU A 1 266 ? 4.228 -15.671 -22.575 1.00 86.31 266 LEU A O 1
ATOM 2039 N N . PRO A 1 267 ? 3.221 -14.094 -23.833 1.00 84.00 267 PRO A N 1
ATOM 2040 C CA . PRO A 1 267 ? 3.679 -14.649 -25.098 1.00 84.00 267 PRO A CA 1
ATOM 2041 C C . PRO A 1 267 ? 5.187 -14.426 -25.252 1.00 84.00 267 PRO A C 1
ATOM 2043 O O . PRO A 1 267 ? 5.703 -13.397 -24.818 1.00 84.00 267 PRO A O 1
ATOM 2046 N N . GLU A 1 268 ? 5.870 -15.341 -25.939 1.00 84.81 268 GLU A N 1
ATOM 2047 C CA . GLU A 1 268 ? 7.284 -15.222 -26.321 1.00 84.81 268 GLU A CA 1
ATOM 2048 C C . GLU A 1 268 ? 7.481 -14.070 -27.324 1.00 84.81 268 GLU A C 1
ATOM 2050 O O . GLU A 1 268 ? 7.551 -14.259 -28.538 1.00 84.81 268 GLU A O 1
ATOM 2055 N N . LYS A 1 269 ? 7.514 -12.838 -26.804 1.00 83.56 269 LYS A N 1
ATOM 2056 C CA . LYS A 1 269 ? 7.738 -11.591 -27.539 1.00 83.56 269 LYS A CA 1
ATOM 2057 C C . LYS A 1 269 ? 8.600 -10.638 -26.711 1.00 83.56 269 LYS A C 1
ATOM 2059 O O . LYS A 1 269 ? 8.333 -10.428 -25.531 1.00 83.56 269 LYS A O 1
ATOM 2064 N N . ALA A 1 270 ? 9.604 -10.032 -27.342 1.00 83.31 270 ALA A N 1
ATOM 2065 C CA . ALA A 1 270 ? 10.345 -8.924 -26.755 1.00 83.31 270 ALA A CA 1
ATOM 2066 C C . ALA A 1 270 ? 9.422 -7.705 -26.619 1.00 83.31 270 ALA A C 1
ATOM 2068 O O . ALA A 1 270 ? 8.585 -7.445 -27.486 1.00 83.31 270 ALA A O 1
ATOM 2069 N N . MET A 1 271 ? 9.587 -6.952 -25.535 1.00 87.75 271 MET A N 1
ATOM 2070 C CA . MET A 1 271 ? 8.852 -5.717 -25.280 1.00 87.75 271 MET A CA 1
ATOM 2071 C C . MET A 1 271 ? 9.837 -4.656 -24.799 1.00 87.75 271 MET A C 1
ATOM 2073 O O . MET A 1 271 ? 10.658 -4.921 -23.925 1.00 87.75 271 MET A O 1
ATOM 2077 N N . SER A 1 272 ? 9.736 -3.455 -25.355 1.00 90.00 272 SER A N 1
ATOM 2078 C CA . SER A 1 272 ? 10.470 -2.278 -24.899 1.00 90.00 272 SER A CA 1
ATOM 2079 C C . SER A 1 272 ? 9.545 -1.071 -24.981 1.00 90.00 272 SER A C 1
ATOM 2081 O O . SER A 1 272 ? 8.689 -0.996 -25.863 1.00 90.00 272 SER A O 1
ATOM 2083 N N . GLY A 1 273 ? 9.679 -0.165 -24.022 1.00 89.38 273 GLY A N 1
ATOM 2084 C CA . GLY A 1 273 ? 8.855 1.025 -23.892 1.00 89.38 273 GLY A CA 1
ATOM 2085 C C . GLY A 1 273 ? 8.976 1.604 -22.490 1.00 89.38 273 GLY A C 1
ATOM 2086 O O . GLY A 1 273 ? 8.995 0.862 -21.503 1.00 89.38 273 GLY A O 1
ATOM 2087 N N . ALA A 1 274 ? 9.061 2.927 -22.405 1.00 91.19 274 ALA A N 1
ATOM 2088 C CA . ALA A 1 274 ? 8.928 3.628 -21.139 1.00 91.19 274 ALA A CA 1
ATOM 2089 C C . ALA A 1 274 ? 7.481 3.520 -20.627 1.00 91.19 274 ALA A C 1
ATOM 2091 O O . ALA A 1 274 ? 6.534 3.410 -21.409 1.00 91.19 274 ALA A O 1
ATOM 2092 N N . ILE A 1 275 ? 7.321 3.561 -19.306 1.00 89.94 275 ILE A N 1
ATOM 2093 C CA . ILE A 1 275 ? 6.046 3.884 -18.667 1.00 89.94 275 ILE A CA 1
ATOM 2094 C C . ILE A 1 275 ? 6.294 5.140 -17.849 1.00 89.94 275 ILE A C 1
ATOM 2096 O O . ILE A 1 275 ? 6.963 5.101 -16.810 1.00 89.94 275 ILE A O 1
ATOM 2100 N N . ASP A 1 276 ? 5.767 6.247 -18.355 1.00 87.50 276 ASP A N 1
ATOM 2101 C CA . ASP A 1 276 ? 5.817 7.529 -17.671 1.00 87.50 276 ASP A CA 1
ATOM 2102 C C . ASP A 1 276 ? 5.056 7.447 -16.344 1.00 87.50 276 ASP A C 1
ATOM 2104 O O . ASP A 1 276 ? 4.107 6.670 -16.183 1.00 87.50 276 ASP A O 1
ATOM 2108 N N . GLY A 1 277 ? 5.506 8.229 -15.362 1.00 77.56 277 GLY A N 1
ATOM 2109 C CA . GLY A 1 277 ? 4.895 8.254 -14.037 1.00 77.56 277 GLY A CA 1
ATOM 2110 C C . GLY A 1 277 ? 3.425 8.648 -14.140 1.00 77.56 277 GLY A C 1
ATOM 2111 O O . GLY A 1 277 ? 3.106 9.762 -14.552 1.00 77.56 277 GLY A O 1
ATOM 2112 N N . VAL A 1 278 ? 2.524 7.733 -13.773 1.00 61.53 278 VAL A N 1
ATOM 2113 C CA . VAL A 1 278 ? 1.084 8.001 -13.832 1.00 61.53 278 VAL A CA 1
ATOM 2114 C C . VAL A 1 278 ? 0.722 8.969 -12.705 1.00 61.53 278 VAL A C 1
ATOM 2116 O O . VAL A 1 278 ? 0.716 8.575 -11.533 1.00 61.53 278 VAL A O 1
ATOM 2119 N N . GLY A 1 279 ? 0.433 10.220 -13.077 1.00 50.62 279 GLY A N 1
ATOM 2120 C CA . GLY A 1 279 ? -0.097 11.259 -12.182 1.00 50.62 279 GLY A CA 1
ATOM 2121 C C . GLY A 1 279 ? -1.378 10.860 -11.457 1.00 50.62 279 GLY A C 1
ATOM 2122 O O . GLY A 1 279 ? -2.001 9.840 -11.840 1.00 50.62 279 GLY A O 1
#

Radius of gyration: 32.71 Å; Cα contacts (8 Å, |Δi|>4): 310; chains: 1; bounding box: 106×87×77 Å